Protein AF-0000000079820561 (afdb_homodimer)

Secondary structure (DSSP, 8-state):
--------EEEEEEE-TTSSEEEEEEEETTEEEEEEEEPPTT-HHHHHHHHHHHHHHHHSPTTEEEEEEEEEEEEEE-TTS-EEEEEEEEEEEEETT-SSPEEEEEEEE-SS-HHHHHHHHHHHHHHHHHHHHH--/--------EEEEEEE-TTSSEEEEEEEETTEEEEEEEEPPTT-HHHHHHHHHHHHHHHHSPTTEEEEEEEEEEEEEE-TTS-EEEEEEEEEEEEETT-SSPEEEEEEEE-SS-HHHHHHHHHHHHHHHHHHHHHH-

pLDDT: mean 88.79, std 15.7, range [26.95, 98.75]

Radius of gyration: 18.81 Å; Cα contacts (8 Å, |Δi|>4): 646; chains: 2; bounding box: 46×56×50 Å

Foldseek 3Di:
DQQDAPDWDWDDWDQDPVRQKIKTWTDDPHDIFIFMFGDDPNCLLQRLLQGLQRRVQVVADPFKHKGWDDKDWDWDADPVRDIWIKIKTWMWMGGHPDPGTDIFIFMATDDDDSSVRSSRRSSRRCRVPCRPPRRD/DQQDAPDWDWDDWDQDPVRQKIKTWIDDPHDIFIFMFGDDPNCLLQRLLQGLQRRVQVVADPFKHKGWDDKDWDWDADPVRDIWIKIKTWMWMGGHPDPGTDIFIFMATDDDDSSVRSSRRSSRRCRVPCRVPRRD

Organism: NCBI:txid1608957

Structure (mmCIF, N/CA/C/O backbone):
data_AF-0000000079820561-model_v1
#
loop_
_entity.id
_entity.type
_entity.pdbx_description
1 polymer 'Uncharacterized protein'
#
loop_
_atom_site.group_PDB
_atom_site.id
_atom_site.type_symbol
_atom_site.label_atom_id
_atom_site.label_alt_id
_atom_site.label_comp_id
_atom_site.label_asym_id
_atom_site.label_entity_id
_atom_site.label_seq_id
_atom_site.pdbx_PDB_ins_code
_atom_site.Cartn_x
_atom_site.Cartn_y
_atom_site.Cartn_z
_atom_site.occupancy
_atom_site.B_iso_or_equiv
_atom_site.auth_seq_id
_atom_site.auth_comp_id
_atom_site.auth_asym_id
_atom_site.auth_atom_id
_atom_site.pdbx_PDB_model_num
ATOM 1 N N . MET A 1 1 ? -18.594 -8.297 19 1 26.95 1 MET A N 1
ATOM 2 C CA . MET A 1 1 ? -18.703 -6.863 18.75 1 26.95 1 MET A CA 1
ATOM 3 C C . MET A 1 1 ? -17.828 -6.457 17.562 1 26.95 1 MET A C 1
ATOM 5 O O . MET A 1 1 ? -16.734 -6.984 17.391 1 26.95 1 MET A O 1
ATOM 9 N N . LEU A 1 2 ? -18.422 -5.848 16.578 1 35.5 2 LEU A N 1
ATOM 10 C CA . LEU A 1 2 ? -17.766 -5.543 15.32 1 35.5 2 LEU A CA 1
ATOM 11 C C . LEU A 1 2 ? -16.516 -4.699 15.547 1 35.5 2 LEU A C 1
ATOM 13 O O . LEU A 1 2 ? -16.562 -3.709 16.281 1 35.5 2 LEU A O 1
ATOM 17 N N . GLN A 1 3 ? -15.461 -5.23 15.648 1 44.34 3 GLN A N 1
ATOM 18 C CA . GLN A 1 3 ? -14.25 -4.449 15.852 1 44.34 3 GLN A CA 1
ATOM 19 C C . GLN A 1 3 ? -14.289 -3.15 15.047 1 44.34 3 GLN A C 1
ATOM 21 O O . GLN A 1 3 ? -14.578 -3.164 13.852 1 44.34 3 GLN A O 1
ATOM 26 N N . PRO A 1 4 ? -14.469 -1.987 15.781 1 49.88 4 PRO A N 1
ATOM 27 C CA . PRO A 1 4 ? -14.57 -0.71 15.07 1 49.88 4 PRO A CA 1
ATOM 28 C C . PRO A 1 4 ? -13.523 -0.56 13.977 1 49.88 4 PRO A C 1
ATOM 30 O O . PRO A 1 4 ? -12.43 -1.122 14.078 1 49.88 4 PRO A O 1
ATOM 33 N N . THR A 1 5 ? -13.844 -0.323 12.711 1 62.22 5 THR A N 1
ATOM 34 C CA . THR A 1 5 ? -13 -0.193 11.531 1 62.22 5 THR A CA 1
ATOM 35 C C . THR A 1 5 ? -12.344 1.184 11.477 1 62.22 5 THR A C 1
ATOM 37 O O . THR A 1 5 ? -12.992 2.197 11.75 1 62.22 5 THR A O 1
ATOM 40 N N . PHE A 1 6 ? -10.953 1.398 11.641 1 74.12 6 PHE A N 1
ATOM 41 C CA . PHE A 1 6 ? -10.227 2.643 11.422 1 74.12 6 PHE A CA 1
ATOM 42 C C . PHE A 1 6 ? -10.32 3.068 9.961 1 74.12 6 PHE A C 1
ATOM 44 O O . PHE A 1 6 ? -9.516 2.643 9.133 1 74.12 6 PHE A O 1
ATOM 51 N N . ARG A 1 7 ? -11.375 3.881 9.758 1 80.12 7 ARG A N 1
ATOM 52 C CA . ARG A 1 7 ? -11.57 4.348 8.383 1 80.12 7 ARG A CA 1
ATOM 53 C C . ARG A 1 7 ? -11.828 5.852 8.352 1 80.12 7 ARG A C 1
ATOM 55 O O . ARG A 1 7 ? -12.953 6.281 8.078 1 80.12 7 ARG A O 1
ATOM 62 N N . PRO A 1 8 ? -10.766 6.598 8.656 1 87.25 8 PRO A N 1
ATOM 63 C CA . PRO A 1 8 ? -10.953 8.047 8.594 1 87.25 8 PRO A CA 1
ATOM 64 C C . PRO A 1 8 ? -11.32 8.539 7.195 1 87.25 8 PRO A C 1
ATOM 66 O O . PRO A 1 8 ? -10.828 8 6.203 1 87.25 8 PRO A O 1
ATOM 69 N N . ILE A 1 9 ? -12.234 9.586 7.168 1 90.56 9 ILE A N 1
ATOM 70 C CA . ILE A 1 9 ? -12.625 10.242 5.922 1 90.56 9 ILE A CA 1
ATOM 71 C C . ILE A 1 9 ? -11.867 11.562 5.781 1 90.56 9 ILE A C 1
ATOM 73 O O . ILE A 1 9 ? -11.781 12.336 6.738 1 90.56 9 ILE A O 1
ATOM 77 N N . ILE A 1 10 ? -11.297 11.797 4.609 1 95.19 10 ILE A N 1
ATOM 78 C CA . ILE A 1 10 ? -10.625 13.062 4.344 1 95.19 10 ILE A CA 1
ATOM 79 C C . ILE A 1 10 ? -11.656 14.156 4.094 1 95.19 10 ILE A C 1
ATOM 81 O O . ILE A 1 10 ? -12.391 14.109 3.1 1 95.19 10 ILE A O 1
ATOM 85 N N . SER A 1 11 ? -11.68 15.07 4.977 1 95.25 11 SER A N 1
ATOM 86 C CA . SER A 1 11 ? -12.625 16.172 4.809 1 95.25 11 SER A CA 1
ATOM 87 C C . SER A 1 11 ? -11.969 17.359 4.121 1 95.25 11 SER A C 1
ATOM 89 O O . SER A 1 11 ? -12.602 18.031 3.305 1 95.25 11 SER A O 1
ATOM 91 N N . VAL A 1 12 ? -10.703 17.625 4.492 1 96.19 12 VAL A N 1
ATOM 92 C CA . VAL A 1 12 ? -10 18.781 3.955 1 96.19 12 VAL A CA 1
ATOM 93 C C . VAL A 1 12 ? -8.523 18.438 3.746 1 96.19 12 VAL A C 1
ATOM 95 O O . VAL A 1 12 ? -7.906 17.797 4.594 1 96.19 12 VAL A O 1
ATOM 98 N N . ILE A 1 13 ? -8.039 18.797 2.594 1 98.06 13 ILE A N 1
ATOM 99 C CA . ILE A 1 13 ? -6.613 18.953 2.342 1 98.06 13 ILE A CA 1
ATOM 100 C C . ILE A 1 13 ? -6.344 20.328 1.747 1 98.06 13 ILE A C 1
ATOM 102 O O . ILE A 1 13 ? -6.828 20.656 0.658 1 98.06 13 ILE A O 1
ATOM 106 N N . ARG A 1 14 ? -5.566 21.047 2.52 1 97.88 14 ARG A N 1
ATOM 107 C CA . ARG A 1 14 ? -5.375 22.422 2.064 1 97.88 14 ARG A CA 1
ATOM 108 C C . ARG A 1 14 ? -3.912 22.828 2.158 1 97.88 14 ARG A C 1
ATOM 110 O O . ARG A 1 14 ? -3.264 22.609 3.184 1 97.88 14 ARG A O 1
ATOM 117 N N . VAL A 1 15 ? -3.414 23.344 1.105 1 97.62 15 VAL A N 1
ATOM 118 C CA . VAL A 1 15 ? -2.121 24.031 1.119 1 97.62 15 VAL A CA 1
ATOM 119 C C . VAL A 1 15 ? -2.324 25.531 1.255 1 97.62 15 VAL A C 1
ATOM 121 O O . VAL A 1 15 ? -3.082 26.141 0.491 1 97.62 15 VAL A O 1
ATOM 124 N N . THR A 1 16 ? -1.653 26.109 2.248 1 97.25 16 THR A N 1
ATOM 125 C CA . THR A 1 16 ? -1.812 27.547 2.432 1 97.25 16 THR A CA 1
ATOM 126 C C . THR A 1 16 ? -1.408 28.297 1.168 1 97.25 16 THR A C 1
ATOM 128 O O . THR A 1 16 ? -0.588 27.812 0.385 1 97.25 16 THR A O 1
ATOM 131 N N . PRO A 1 17 ? -1.984 29.516 0.912 1 95.25 17 PRO A N 1
ATOM 132 C CA . PRO A 1 17 ? -1.694 30.266 -0.31 1 95.25 17 PRO A CA 1
ATOM 133 C C . PRO A 1 17 ? -0.202 30.531 -0.5 1 95.25 17 PRO A C 1
ATOM 135 O O . PRO A 1 17 ? 0.294 30.5 -1.63 1 95.25 17 PRO A O 1
ATOM 138 N N . ASP A 1 18 ? 0.496 30.797 0.589 1 95.56 18 ASP A N 1
ATOM 139 C CA . ASP A 1 18 ? 1.926 31.062 0.494 1 95.56 18 ASP A CA 1
ATOM 140 C C . ASP A 1 18 ? 2.73 29.781 0.412 1 95.56 18 ASP A C 1
ATOM 142 O O . ASP A 1 18 ? 3.963 29.797 0.409 1 95.56 18 ASP A O 1
ATOM 146 N N . ARG A 1 19 ? 2.039 28.641 0.415 1 96.06 19 ARG A N 1
ATOM 147 C CA . ARG A 1 19 ? 2.59 27.297 0.264 1 96.06 19 ARG A CA 1
ATOM 148 C C . ARG A 1 19 ? 3.568 26.984 1.391 1 96.06 19 ARG A C 1
ATOM 150 O O . ARG A 1 19 ? 4.582 26.312 1.17 1 96.06 19 ARG A O 1
ATOM 157 N N . SER A 1 20 ? 3.305 27.469 2.551 1 97.62 20 SER A N 1
ATOM 158 C CA . SER A 1 20 ? 4.223 27.266 3.666 1 97.62 20 SER A CA 1
ATOM 159 C C . SER A 1 20 ? 3.74 26.141 4.574 1 97.62 20 SER A C 1
ATOM 161 O O . SER A 1 20 ? 4.496 25.641 5.414 1 97.62 20 SER A O 1
ATOM 163 N N . CYS A 1 21 ? 2.439 25.812 4.391 1 98.44 21 CYS A N 1
ATOM 164 C CA . CYS A 1 21 ? 1.854 24.812 5.289 1 98.44 21 CYS A CA 1
ATOM 165 C C . CYS A 1 21 ? 0.794 23.984 4.57 1 98.44 21 CYS A C 1
ATOM 167 O O . CYS A 1 21 ? 0.094 24.5 3.693 1 98.44 21 CYS A O 1
ATOM 169 N N . VAL A 1 22 ? 0.685 22.734 4.93 1 98.75 22 VAL A N 1
ATOM 170 C CA . VAL A 1 22 ? -0.406 21.875 4.492 1 98.75 22 VAL A CA 1
ATOM 171 C C . VAL A 1 22 ? -1.296 21.516 5.684 1 98.75 22 VAL A C 1
ATOM 173 O O . VAL A 1 22 ? -0.8 21.141 6.75 1 98.75 22 VAL A O 1
ATOM 176 N N . GLU A 1 23 ? -2.531 21.672 5.508 1 98.75 23 GLU A N 1
ATOM 177 C CA . GLU A 1 23 ? -3.541 21.297 6.496 1 98.75 23 GLU A CA 1
ATOM 178 C C . GLU A 1 23 ? -4.336 20.078 6.039 1 98.75 23 GLU A C 1
ATOM 180 O O . GLU A 1 23 ? -4.793 20.031 4.895 1 98.75 23 GLU A O 1
ATOM 185 N N . VAL A 1 24 ? -4.5 19.125 6.906 1 98.5 24 VAL A N 1
ATOM 186 C CA . VAL A 1 24 ? -5.316 17.938 6.637 1 98.5 24 VAL A CA 1
ATOM 187 C C . VAL A 1 24 ? -6.379 17.781 7.719 1 98.5 24 VAL A C 1
ATOM 189 O O . VAL A 1 24 ? -6.066 17.797 8.914 1 98.5 24 VAL A O 1
ATOM 192 N N . ASN A 1 25 ? -7.641 17.703 7.395 1 98.12 25 ASN A N 1
ATOM 193 C CA . ASN A 1 25 ? -8.75 17.391 8.297 1 98.12 25 ASN A CA 1
ATOM 194 C C . ASN A 1 25 ? -9.359 16.031 7.988 1 98.12 25 ASN A C 1
ATOM 196 O O . ASN A 1 25 ? -9.703 15.742 6.844 1 98.12 25 ASN A O 1
ATOM 200 N N . LEU A 1 26 ? -9.406 15.25 8.977 1 95.44 26 LEU A N 1
ATOM 201 C CA . LEU A 1 26 ? -10 13.922 8.891 1 95.44 26 LEU A CA 1
ATOM 202 C C . LEU A 1 26 ? -11.258 13.828 9.75 1 95.44 26 LEU A C 1
ATOM 204 O O . LEU A 1 26 ? -11.32 14.414 10.828 1 95.44 26 LEU A O 1
ATOM 208 N N . ASP A 1 27 ? -12.211 13.102 9.258 1 93 27 ASP A N 1
ATOM 209 C CA . ASP A 1 27 ? -13.438 12.805 9.984 1 93 27 ASP A CA 1
ATOM 210 C C . ASP A 1 27 ? -13.57 11.312 10.25 1 93 27 ASP A C 1
ATOM 212 O O . ASP A 1 27 ? -13.414 10.492 9.344 1 93 27 ASP A O 1
ATOM 216 N N . MET A 1 28 ? -13.742 10.945 11.492 1 86.94 28 MET A N 1
ATOM 217 C CA . MET A 1 28 ? -13.953 9.547 11.859 1 86.94 28 MET A CA 1
ATOM 218 C C . MET A 1 28 ? -15.078 9.414 12.883 1 86.94 28 MET A C 1
ATOM 220 O O . MET A 1 28 ? -14.891 9.711 14.062 1 86.94 28 MET A O 1
ATOM 224 N N . GLU A 1 29 ? -16.078 8.883 12.352 1 80.12 29 GLU A N 1
ATOM 225 C CA . GLU A 1 29 ? -17.219 8.609 13.211 1 80.12 29 GLU A CA 1
ATOM 226 C C . GLU A 1 29 ? -17.609 9.844 14.023 1 80.12 29 GLU A C 1
ATOM 228 O O . GLU A 1 29 ? -17.781 9.766 15.242 1 80.12 29 GLU A O 1
ATOM 233 N N . GLY A 1 30 ? -17.656 10.938 13.484 1 81.44 30 GLY A N 1
ATOM 234 C CA . GLY A 1 30 ? -18.141 12.164 14.109 1 81.44 30 GLY A CA 1
ATOM 235 C C . GLY A 1 30 ? -17.031 12.969 14.766 1 81.44 30 GLY A C 1
ATOM 236 O O . GLY A 1 30 ? -17.25 14.094 15.203 1 81.44 30 GLY A O 1
ATOM 237 N N . MET A 1 31 ? -15.914 12.438 14.898 1 88.69 31 MET A N 1
ATOM 238 C CA . MET A 1 31 ? -14.766 13.164 15.438 1 88.69 31 MET A CA 1
ATOM 239 C C . MET A 1 31 ? -13.914 13.742 14.312 1 88.69 31 MET A C 1
ATOM 241 O O . MET A 1 31 ? -13.539 13.031 13.383 1 88.69 31 MET A O 1
ATOM 245 N N . VAL A 1 32 ? -13.695 15.016 14.422 1 94.06 32 VAL A N 1
ATOM 246 C CA . VAL A 1 32 ? -12.859 15.672 13.422 1 94.06 32 VAL A CA 1
ATOM 247 C C . VAL A 1 32 ? -11.5 16 14.031 1 94.06 32 VAL A C 1
ATOM 249 O O . VAL A 1 32 ? -11.422 16.484 15.164 1 94.06 32 VAL A O 1
ATOM 252 N N . ALA A 1 33 ? -10.492 15.68 13.336 1 96.25 33 ALA A N 1
ATOM 253 C CA . ALA A 1 33 ? -9.133 16 13.766 1 96.25 33 ALA A CA 1
ATOM 254 C C . ALA A 1 33 ? -8.344 16.656 12.641 1 96.25 33 ALA A C 1
ATOM 256 O O . ALA A 1 33 ? -8.461 16.266 11.477 1 96.25 33 ALA A O 1
ATOM 257 N N . SER A 1 34 ? -7.617 17.594 13.062 1 97.94 34 SER A N 1
ATOM 258 C CA . SER A 1 34 ? -6.797 18.328 12.094 1 97.94 34 SER A CA 1
ATOM 259 C C . SER A 1 34 ? -5.309 18.125 12.375 1 97.94 34 SER A C 1
ATOM 261 O O . SER A 1 34 ? -4.91 17.938 13.523 1 97.94 34 SER A O 1
ATOM 263 N N . GLY A 1 35 ? -4.535 18.094 11.297 1 98.44 35 GLY A N 1
ATOM 264 C CA . GLY A 1 35 ? -3.082 18.125 11.359 1 98.44 35 GLY A CA 1
ATOM 265 C C . GLY A 1 35 ? -2.471 19.141 10.414 1 98.44 35 GLY A C 1
ATOM 266 O O . GLY A 1 35 ? -3.082 19.516 9.406 1 98.44 35 GLY A O 1
ATOM 267 N N . PHE A 1 36 ? -1.276 19.562 10.797 1 98.5 36 PHE A N 1
ATOM 268 C CA . PHE A 1 36 ? -0.565 20.578 10.016 1 98.5 36 PHE A CA 1
ATOM 269 C C . PHE A 1 36 ? 0.881 20.156 9.781 1 98.5 36 PHE A C 1
ATOM 271 O O . PHE A 1 36 ? 1.532 19.625 10.68 1 98.5 36 PHE A O 1
ATOM 278 N N . GLY A 1 37 ? 1.324 20.312 8.547 1 98.75 37 GLY A N 1
ATOM 279 C CA . GLY A 1 37 ? 2.717 20.078 8.203 1 98.75 37 GLY A CA 1
ATOM 280 C C . GLY A 1 37 ? 3.369 21.266 7.516 1 98.75 37 GLY A C 1
ATOM 281 O O . GLY A 1 37 ? 2.926 21.688 6.445 1 98.75 37 GLY A O 1
ATOM 282 N N . ASN A 1 38 ? 4.449 21.766 8.125 1 98.5 38 ASN A N 1
ATOM 283 C CA . ASN A 1 38 ? 5.195 22.844 7.5 1 98.5 38 ASN A CA 1
ATOM 284 C C . ASN A 1 38 ? 5.941 22.375 6.258 1 98.5 38 ASN A C 1
ATOM 286 O O . ASN A 1 38 ? 6.508 21.281 6.246 1 98.5 38 ASN A O 1
ATOM 290 N N . VAL A 1 39 ? 5.875 23.219 5.246 1 98.31 39 VAL A N 1
ATOM 291 C CA . VAL A 1 39 ? 6.574 22.891 4.008 1 98.31 39 VAL A CA 1
ATOM 292 C C . VAL A 1 39 ? 8.031 23.344 4.102 1 98.31 39 VAL A C 1
ATOM 294 O O . VAL A 1 39 ? 8.312 24.5 4.434 1 98.31 39 VAL A O 1
ATOM 297 N N . ILE A 1 40 ? 8.938 22.453 3.957 1 96.88 40 ILE A N 1
ATOM 298 C CA . ILE A 1 40 ? 10.352 22.766 3.855 1 96.88 40 ILE A CA 1
ATOM 299 C C . ILE A 1 40 ? 10.781 22.75 2.391 1 96.88 40 ILE A C 1
ATOM 301 O O . ILE A 1 40 ? 10.633 21.734 1.707 1 96.88 40 ILE A O 1
ATOM 305 N N . GLY A 1 41 ? 11.375 23.969 1.876 1 95.75 41 GLY A N 1
ATOM 306 C CA . GLY A 1 41 ? 11.578 24.094 0.441 1 95.75 41 GLY A CA 1
ATOM 307 C C . GLY A 1 41 ? 10.281 24.062 -0.35 1 95.75 41 GLY A C 1
ATOM 308 O O . GLY A 1 41 ? 9.383 24.875 -0.113 1 95.75 41 GLY A O 1
ATOM 309 N N . ASP A 1 42 ? 10.133 23.016 -1.164 1 94.88 42 ASP A N 1
ATOM 310 C CA . ASP A 1 42 ? 8.914 22.859 -1.952 1 94.88 42 ASP A CA 1
ATOM 311 C C . ASP A 1 42 ? 8.281 21.484 -1.722 1 94.88 42 ASP A C 1
ATOM 313 O O . ASP A 1 42 ? 7.473 21.031 -2.531 1 94.88 42 ASP A O 1
ATOM 317 N N . ASP A 1 43 ? 8.656 20.906 -0.616 1 96.75 43 ASP A N 1
ATOM 318 C CA . ASP A 1 43 ? 8.258 19.531 -0.388 1 96.75 43 ASP A CA 1
ATOM 319 C C . ASP A 1 43 ? 6.887 19.453 0.281 1 96.75 43 ASP A C 1
ATOM 321 O O . ASP A 1 43 ? 6.781 19.062 1.449 1 96.75 43 ASP A O 1
ATOM 325 N N . THR A 1 44 ? 5.852 19.719 -0.498 1 97.69 44 THR A N 1
ATOM 326 C CA . THR A 1 44 ? 4.484 19.719 0.011 1 97.69 44 THR A CA 1
ATOM 327 C C . THR A 1 44 ? 4.027 18.281 0.288 1 97.69 44 THR A C 1
ATOM 329 O O . THR A 1 44 ? 3.135 18.062 1.111 1 97.69 44 THR A O 1
ATOM 332 N N . MET A 1 45 ? 4.574 17.266 -0.361 1 97.62 45 MET A N 1
ATOM 333 C CA . MET A 1 45 ? 4.18 15.875 -0.127 1 97.62 45 MET A CA 1
ATOM 334 C C . MET A 1 45 ? 4.574 15.43 1.276 1 97.62 45 MET A C 1
ATOM 336 O O . MET A 1 45 ? 3.781 14.797 1.975 1 97.62 45 MET A O 1
ATOM 340 N N . ARG A 1 46 ? 5.773 15.844 1.591 1 98 46 ARG A N 1
ATOM 341 C CA . ARG A 1 46 ? 6.215 15.523 2.943 1 98 46 ARG A CA 1
ATOM 342 C C . ARG A 1 46 ? 5.363 16.25 3.984 1 98 46 ARG A C 1
ATOM 344 O O . ARG A 1 46 ? 4.965 15.648 4.988 1 98 46 ARG A O 1
ATOM 351 N N . ALA A 1 47 ? 5.105 17.5 3.748 1 98.75 47 ALA A N 1
ATOM 352 C CA . ALA A 1 47 ? 4.258 18.266 4.656 1 98.75 47 ALA A CA 1
ATOM 353 C C . ALA A 1 47 ? 2.881 17.625 4.793 1 98.75 47 ALA A C 1
ATOM 355 O O . ALA A 1 47 ? 2.312 17.594 5.891 1 98.75 47 ALA A O 1
ATOM 356 N N . ALA A 1 48 ? 2.35 17.125 3.719 1 98.75 48 ALA A N 1
ATOM 357 C CA . ALA A 1 48 ? 1.044 16.469 3.74 1 98.75 48 ALA A CA 1
ATOM 358 C C . ALA A 1 48 ? 1.09 15.18 4.562 1 98.75 48 ALA A C 1
ATOM 360 O O . ALA A 1 48 ? 0.161 14.891 5.316 1 98.75 48 ALA A O 1
ATOM 361 N N . GLY A 1 49 ? 2.129 14.406 4.402 1 98.44 49 GLY A N 1
ATOM 362 C CA . GLY A 1 49 ? 2.312 13.219 5.223 1 98.44 49 GLY A CA 1
ATOM 363 C C . GLY A 1 49 ? 2.381 13.523 6.707 1 98.44 49 GLY A C 1
ATOM 364 O O . GLY A 1 49 ? 1.728 12.859 7.512 1 98.44 49 GLY A O 1
ATOM 365 N N . VAL A 1 50 ? 3.158 14.539 7.031 1 98.56 50 VAL A N 1
ATOM 366 C CA . VAL A 1 50 ? 3.314 14.969 8.414 1 98.56 50 VAL A CA 1
ATOM 367 C C . VAL A 1 50 ? 1.962 15.398 8.977 1 98.56 50 VAL A C 1
ATOM 369 O O . VAL A 1 50 ? 1.571 14.977 10.07 1 98.56 50 VAL A O 1
ATOM 372 N N . ALA A 1 51 ? 1.265 16.219 8.211 1 98.75 51 ALA A N 1
ATOM 373 C CA . ALA A 1 51 ? -0.045 16.703 8.641 1 98.75 51 ALA A CA 1
ATOM 374 C C . ALA A 1 51 ? -1.011 15.555 8.875 1 98.75 51 ALA A C 1
ATOM 376 O O . ALA A 1 51 ? -1.783 15.562 9.836 1 98.75 51 ALA A O 1
ATOM 377 N N . THR A 1 52 ? -1.013 14.578 8.016 1 98 52 THR A N 1
ATOM 378 C CA . THR A 1 52 ? -1.896 13.422 8.148 1 98 52 THR A CA 1
ATOM 379 C C . THR A 1 52 ? -1.578 12.641 9.414 1 98 52 THR A C 1
ATOM 381 O O . THR A 1 52 ? -2.484 12.266 10.164 1 98 52 THR A O 1
ATOM 384 N N . CYS A 1 53 ? -0.303 12.406 9.68 1 97.06 53 CYS A N 1
ATOM 385 C CA . CYS A 1 53 ? 0.093 11.703 10.891 1 97.06 53 CYS A CA 1
ATOM 386 C C . CYS A 1 53 ? -0.4 12.438 12.133 1 97.06 53 CYS A C 1
ATOM 388 O O . CYS A 1 53 ? -0.903 11.812 13.07 1 97.06 53 CYS A O 1
ATOM 390 N N . GLU A 1 54 ? -0.207 13.742 12.07 1 97.56 54 GLU A N 1
ATOM 391 C CA . GLU A 1 54 ? -0.65 14.547 13.203 1 97.56 54 GLU A CA 1
ATOM 392 C C . GLU A 1 54 ? -2.158 14.43 13.406 1 97.56 54 GLU A C 1
ATOM 394 O O . GLU A 1 54 ? -2.627 14.273 14.539 1 97.56 54 GLU A O 1
ATOM 399 N N . ALA A 1 55 ? -2.906 14.523 12.352 1 96.81 55 ALA A N 1
ATOM 400 C CA . ALA A 1 55 ? -4.355 14.391 12.453 1 96.81 55 ALA A CA 1
ATOM 401 C C . ALA A 1 55 ? -4.746 13.023 13 1 96.81 55 ALA A C 1
ATOM 403 O O . ALA A 1 55 ? -5.613 12.922 13.875 1 96.81 55 ALA A O 1
ATOM 404 N N . VAL A 1 56 ? -4.18 11.969 12.523 1 94.56 56 VAL A N 1
ATOM 405 C CA . VAL A 1 56 ? -4.496 10.609 12.953 1 94.56 56 VAL A CA 1
ATOM 406 C C . VAL A 1 56 ? -4.125 10.438 14.422 1 94.56 56 VAL A C 1
ATOM 408 O O . VAL A 1 56 ? -4.844 9.781 15.18 1 94.56 56 VAL A O 1
ATOM 411 N N . ASP A 1 57 ? -2.965 11.031 14.859 1 92.62 57 ASP A N 1
ATOM 412 C CA . ASP A 1 57 ? -2.535 10.961 16.25 1 92.62 57 ASP A CA 1
ATOM 413 C C . ASP A 1 57 ? -3.637 11.445 17.188 1 92.62 57 ASP A C 1
ATOM 415 O O . ASP A 1 57 ? -3.814 10.898 18.281 1 92.62 57 ASP A O 1
ATOM 419 N N . ARG A 1 58 ? -4.336 12.453 16.75 1 93.06 58 ARG A N 1
ATOM 420 C CA . ARG A 1 58 ? -5.387 13.047 17.562 1 93.06 58 ARG A CA 1
ATOM 421 C C . ARG A 1 58 ? -6.605 12.133 17.641 1 93.06 58 ARG A C 1
ATOM 423 O O . ARG A 1 58 ? -7.461 12.297 18.516 1 93.06 58 ARG A O 1
ATOM 430 N N . LEU A 1 59 ? -6.688 11.164 16.719 1 87.56 59 LEU A N 1
ATOM 431 C CA . LEU A 1 59 ? -7.82 10.242 16.688 1 87.56 59 LEU A CA 1
ATOM 432 C C . LEU A 1 59 ? -7.484 8.938 17.391 1 87.56 59 LEU A C 1
ATOM 434 O O . LEU A 1 59 ? -8.375 8.125 17.672 1 87.56 59 LEU A O 1
ATOM 438 N N . LEU A 1 60 ? -6.262 8.766 17.672 1 86.19 60 LEU A N 1
ATOM 439 C CA . LEU A 1 60 ? -5.82 7.512 18.266 1 86.19 60 LEU A CA 1
ATOM 440 C C . LEU A 1 60 ? -5.957 7.551 19.781 1 86.19 60 LEU A C 1
ATOM 442 O O . LEU A 1 60 ? -5.867 8.617 20.391 1 86.19 60 LEU A O 1
ATOM 446 N N . PRO A 1 61 ? -6.18 6.402 20.375 1 83.88 61 PRO A N 1
ATOM 447 C CA . PRO A 1 61 ? -6.145 6.344 21.828 1 83.88 61 PRO A CA 1
ATOM 448 C C . PRO A 1 61 ? -4.77 6.688 22.406 1 83.88 61 PRO A C 1
ATOM 450 O O . PRO A 1 61 ? -3.781 6.723 21.672 1 83.88 61 PRO A O 1
ATOM 453 N N . ASP A 1 62 ? -4.828 6.906 23.75 1 88.25 62 ASP A N 1
ATOM 454 C CA . ASP A 1 62 ? -3.561 7.172 24.422 1 88.25 62 ASP A CA 1
ATOM 455 C C . ASP A 1 62 ? -2.605 5.988 24.281 1 88.25 62 ASP A C 1
ATOM 457 O O . ASP A 1 62 ? -3.039 4.84 24.188 1 88.25 62 ASP A O 1
ATOM 461 N N . GLY A 1 63 ? -1.337 6.246 24.188 1 89.69 63 GLY A N 1
ATOM 462 C CA . GLY A 1 63 ? -0.346 5.18 24.141 1 89.69 63 GLY A CA 1
ATOM 463 C C . GLY A 1 63 ? 0.149 4.879 22.734 1 89.69 63 GLY A C 1
ATOM 464 O O . GLY A 1 63 ? 1 4.008 22.547 1 89.69 63 GLY A O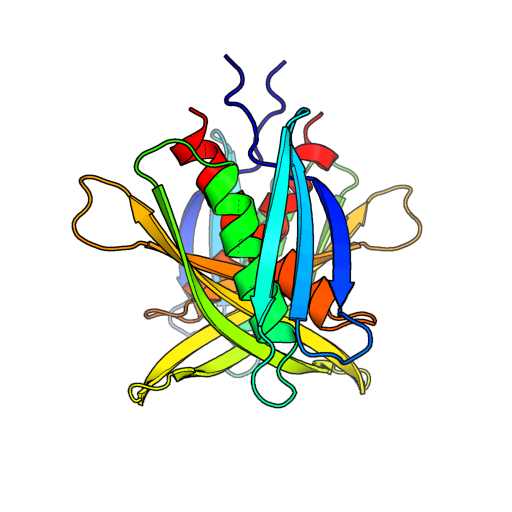 1
ATOM 465 N N . TYR A 1 64 ? -0.444 5.57 21.797 1 89.25 64 TYR A N 1
ATOM 466 C CA . TYR A 1 64 ? 0.023 5.449 20.422 1 89.25 64 TYR A CA 1
ATOM 467 C C . TYR A 1 64 ? 0.562 6.777 19.922 1 89.25 64 TYR A C 1
ATOM 469 O O . TYR A 1 64 ? 0.037 7.84 20.25 1 89.25 64 TYR A O 1
ATOM 477 N N . GLU A 1 65 ? 1.602 6.676 19.125 1 91.75 65 GLU A N 1
ATOM 478 C CA . GLU A 1 65 ? 2.17 7.844 18.469 1 91.75 65 GLU A CA 1
ATOM 479 C C . GLU A 1 65 ? 2.6 7.52 17.047 1 91.75 65 GLU A C 1
ATOM 481 O O . GLU A 1 65 ? 3.174 6.457 16.781 1 91.75 65 GLU A O 1
ATOM 486 N N . LEU A 1 66 ? 2.369 8.406 16.188 1 94 66 LEU A N 1
ATOM 487 C CA . LEU A 1 66 ? 2.75 8.234 14.797 1 94 66 LEU A CA 1
ATOM 488 C C . LEU A 1 66 ? 3.742 9.312 14.367 1 94 66 LEU A C 1
ATOM 490 O O . LEU A 1 66 ? 3.635 10.469 14.789 1 94 66 LEU A O 1
ATOM 494 N N . SER A 1 67 ? 4.637 8.945 13.531 1 96.12 67 SER A N 1
ATOM 495 C CA . SER A 1 67 ? 5.527 9.898 12.875 1 96.12 67 SER A CA 1
ATOM 496 C C . SER A 1 67 ? 5.832 9.469 11.438 1 96.12 67 SER A C 1
ATOM 498 O O . SER A 1 67 ? 5.957 8.273 11.156 1 96.12 67 SER A O 1
ATOM 500 N N . LEU A 1 68 ? 5.973 10.414 10.594 1 97.31 68 LEU A N 1
ATOM 501 C CA . LEU A 1 68 ? 6.363 10.141 9.219 1 97.31 68 LEU A CA 1
ATOM 502 C C . LEU A 1 68 ? 7.844 9.773 9.133 1 97.31 68 LEU A C 1
ATOM 504 O O . LEU A 1 68 ? 8.703 10.555 9.555 1 97.31 68 LEU A O 1
ATOM 508 N N . ALA A 1 69 ? 8.094 8.633 8.609 1 96 69 ALA A N 1
ATOM 509 C CA . ALA A 1 69 ? 9.484 8.242 8.391 1 96 69 ALA A CA 1
ATOM 510 C C . ALA A 1 69 ? 10.008 8.789 7.07 1 96 69 ALA A C 1
ATOM 512 O O . ALA A 1 69 ? 11.047 9.461 7.031 1 96 69 ALA A O 1
ATOM 513 N N . TRP A 1 70 ? 9.32 8.523 5.957 1 96.12 70 TRP A N 1
ATOM 514 C CA . TRP A 1 70 ? 9.711 9.07 4.66 1 96.12 70 TRP A CA 1
ATOM 515 C C . TRP A 1 70 ? 8.547 9.016 3.674 1 96.12 70 TRP A C 1
ATOM 517 O O . TRP A 1 70 ? 7.578 8.281 3.887 1 96.12 70 TRP A O 1
ATOM 527 N N . VAL A 1 71 ? 8.562 9.805 2.756 1 96.94 71 VAL A N 1
ATOM 528 C CA . VAL A 1 71 ? 7.656 9.859 1.617 1 96.94 71 VAL A CA 1
ATOM 529 C C . VAL A 1 71 ? 8.461 9.938 0.319 1 96.94 71 VAL A C 1
ATOM 531 O O . VAL A 1 71 ? 9.484 10.617 0.256 1 96.94 71 VAL A O 1
ATOM 534 N N . GLU A 1 72 ? 8.039 9.164 -0.65 1 95.94 72 GLU A N 1
ATOM 535 C CA . GLU A 1 72 ? 8.789 9.133 -1.904 1 95.94 72 GLU A CA 1
ATOM 536 C C . GLU A 1 72 ? 7.848 9.031 -3.104 1 95.94 72 GLU A C 1
ATOM 538 O O . GLU A 1 72 ? 6.883 8.258 -3.078 1 95.94 72 GLU A O 1
ATOM 543 N N . LEU A 1 73 ? 8.148 9.852 -4.07 1 95.94 73 LEU A N 1
ATOM 544 C CA . LEU A 1 73 ? 7.469 9.773 -5.359 1 95.94 73 LEU A CA 1
ATOM 545 C C . LEU A 1 73 ? 8.234 8.867 -6.316 1 95.94 73 LEU A C 1
ATOM 547 O O . LEU A 1 73 ? 9.445 9.016 -6.484 1 95.94 73 LEU A O 1
ATOM 551 N N . PHE A 1 74 ? 7.504 7.961 -6.805 1 93 74 PHE A N 1
ATOM 552 C CA . PHE A 1 74 ? 8.023 7.016 -7.785 1 93 74 PHE A CA 1
ATOM 553 C C . PHE A 1 74 ? 7.219 7.078 -9.078 1 93 74 PHE A C 1
ATOM 555 O O . PHE A 1 74 ? 5.984 7.062 -9.047 1 93 74 PHE A O 1
ATOM 562 N N . LYS A 1 75 ? 7.941 7.219 -10.273 1 94.44 75 LYS A N 1
ATOM 563 C CA . 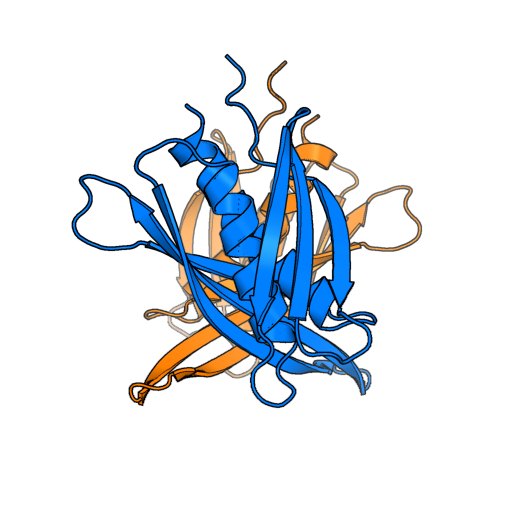LYS A 1 75 ? 7.273 7.234 -11.57 1 94.44 75 LYS A CA 1
ATOM 564 C C . LYS A 1 75 ? 7.652 6.008 -12.398 1 94.44 75 LYS A C 1
ATOM 566 O O . LYS A 1 75 ? 8.789 5.539 -12.336 1 94.44 75 LYS A O 1
ATOM 571 N N . ARG A 1 76 ? 6.656 5.52 -13.078 1 92.44 76 ARG A N 1
ATOM 572 C CA . ARG A 1 76 ? 6.91 4.41 -14 1 92.44 76 ARG A CA 1
ATOM 573 C C . ARG A 1 76 ? 6.133 4.586 -15.297 1 92.44 76 ARG A C 1
ATOM 575 O O . ARG A 1 76 ? 5.145 5.324 -15.344 1 92.44 76 ARG A O 1
ATOM 582 N N . THR A 1 77 ? 6.691 3.969 -16.297 1 92.44 77 THR A N 1
ATOM 583 C CA . THR A 1 77 ? 6.012 3.889 -17.594 1 92.44 77 THR A CA 1
ATOM 584 C C . THR A 1 77 ? 5.691 2.438 -17.938 1 92.44 77 THR A C 1
ATOM 586 O O . THR A 1 77 ? 6.535 1.555 -17.781 1 92.44 77 THR A O 1
ATOM 589 N N . ASP A 1 78 ? 4.434 2.191 -18.281 1 84.62 78 ASP A N 1
ATOM 590 C CA . ASP A 1 78 ? 4.078 0.814 -18.625 1 84.62 78 ASP A CA 1
ATOM 591 C C . ASP A 1 78 ? 4.465 0.486 -20.062 1 84.62 78 ASP A C 1
ATOM 593 O O . ASP A 1 78 ? 5.121 1.284 -20.734 1 84.62 78 ASP A O 1
ATOM 597 N N . ASP A 1 79 ? 4.129 -0.803 -20.422 1 84.12 79 ASP A N 1
ATOM 598 C CA . ASP A 1 79 ? 4.566 -1.312 -21.719 1 84.12 79 ASP A CA 1
ATOM 599 C C . ASP A 1 79 ? 3.936 -0.515 -22.859 1 84.12 79 ASP A C 1
ATOM 601 O O . ASP A 1 79 ? 4.445 -0.523 -23.984 1 84.12 79 ASP A O 1
ATOM 605 N N . THR A 1 80 ? 2.795 0.169 -22.641 1 89.88 80 THR A N 1
ATOM 606 C CA . THR A 1 80 ? 2.127 0.955 -23.656 1 89.88 80 THR A CA 1
ATOM 607 C C . THR A 1 80 ? 2.688 2.373 -23.719 1 89.88 80 THR A C 1
ATOM 609 O O . THR A 1 80 ? 2.307 3.168 -24.578 1 89.88 80 THR A O 1
ATOM 612 N N . GLY A 1 81 ? 3.516 2.703 -22.812 1 91.88 81 GLY A N 1
ATOM 613 C CA . GLY A 1 81 ? 4.105 4.031 -22.75 1 91.88 81 GLY A CA 1
ATOM 614 C C . GLY A 1 81 ? 3.393 4.965 -21.797 1 91.88 81 GLY A C 1
ATOM 615 O O . GLY A 1 81 ? 3.773 6.129 -21.656 1 91.88 81 GLY A O 1
ATOM 616 N N . GLU A 1 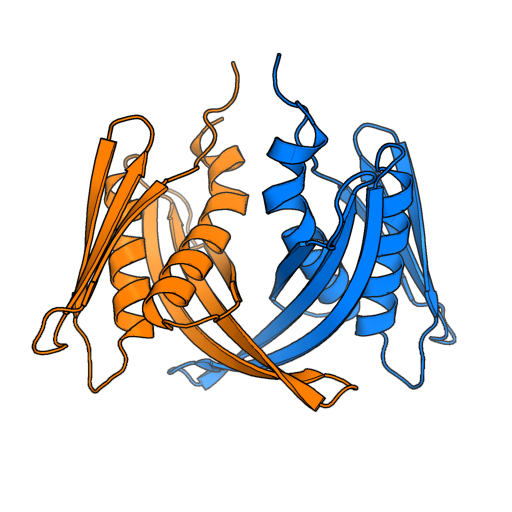82 ? 2.352 4.48 -21.156 1 89.5 82 GLU A N 1
ATOM 617 C CA . GLU A 1 82 ? 1.604 5.312 -20.219 1 89.5 82 GLU A CA 1
ATOM 618 C C . GLU A 1 82 ? 2.377 5.5 -18.922 1 89.5 82 GLU A C 1
ATOM 620 O O . GLU A 1 82 ? 2.881 4.535 -18.344 1 89.5 82 GLU A O 1
ATOM 625 N N . GLY A 1 83 ? 2.428 6.766 -18.484 1 92.69 83 GLY A N 1
ATOM 626 C CA . GLY A 1 83 ? 3.113 7.086 -17.25 1 92.69 83 GLY A CA 1
ATOM 627 C C . GLY A 1 83 ? 2.234 6.918 -16.016 1 92.69 83 GLY A C 1
ATOM 628 O O . GLY A 1 83 ? 1.041 7.223 -16.062 1 92.69 83 GLY A O 1
ATOM 629 N N . HIS A 1 84 ? 2.822 6.312 -14.977 1 92.94 84 HIS A N 1
ATOM 630 C CA . HIS A 1 84 ? 2.176 6.188 -13.672 1 92.94 84 HIS A CA 1
ATOM 631 C C . HIS A 1 84 ? 3.043 6.785 -12.57 1 92.94 84 HIS A C 1
ATOM 633 O O . HIS A 1 84 ? 4.27 6.688 -12.617 1 92.94 84 HIS A O 1
ATOM 639 N N . ALA A 1 85 ? 2.424 7.559 -11.75 1 96.19 85 ALA A N 1
ATOM 640 C CA . ALA A 1 85 ? 3.109 8.109 -10.586 1 96.19 85 ALA A CA 1
ATOM 641 C C . ALA A 1 85 ? 2.508 7.574 -9.289 1 96.19 85 ALA A C 1
ATOM 643 O O . ALA A 1 85 ? 1.284 7.52 -9.141 1 96.19 85 ALA A O 1
ATOM 644 N N . VAL A 1 86 ? 3.385 7.066 -8.414 1 97.06 86 VAL A N 1
ATOM 645 C CA . VAL A 1 86 ? 2.961 6.477 -7.152 1 97.06 86 VAL A CA 1
ATOM 646 C C . VAL A 1 86 ? 3.689 7.152 -5.992 1 97.06 86 VAL A C 1
ATOM 648 O O . VAL A 1 86 ? 4.891 7.422 -6.082 1 97.06 86 VAL A O 1
ATOM 651 N N . ILE A 1 87 ? 2.957 7.492 -4.941 1 97.62 87 ILE A N 1
ATOM 652 C CA . ILE A 1 87 ? 3.592 7.949 -3.711 1 97.62 87 ILE A CA 1
ATOM 653 C C . ILE A 1 87 ? 3.645 6.805 -2.699 1 97.62 87 ILE A C 1
ATOM 655 O O . ILE A 1 87 ? 2.637 6.145 -2.449 1 97.62 87 ILE A O 1
ATOM 659 N N . ASN A 1 88 ? 4.797 6.508 -2.252 1 97.1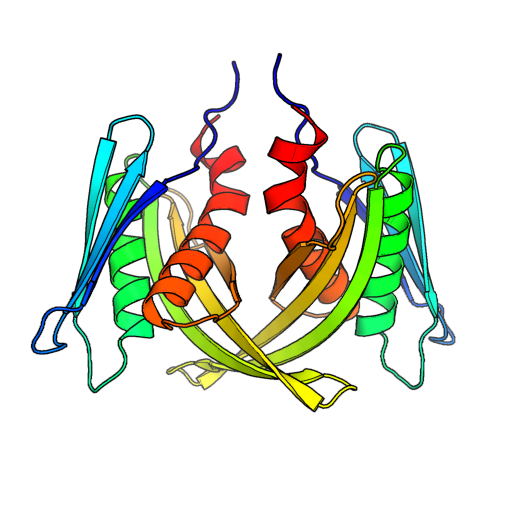9 88 ASN A N 1
ATOM 660 C CA . ASN A 1 88 ? 5.012 5.598 -1.131 1 97.19 88 ASN A CA 1
ATOM 661 C C . ASN A 1 88 ? 5.293 6.359 0.162 1 97.19 88 ASN A C 1
ATOM 663 O O . ASN A 1 88 ? 6.016 7.359 0.155 1 97.19 88 ASN A O 1
ATOM 667 N N . VAL A 1 89 ? 4.73 5.895 1.205 1 96.94 89 VAL A N 1
ATOM 668 C CA . VAL A 1 89 ? 4.945 6.523 2.504 1 96.94 89 VAL A CA 1
ATOM 669 C C . VAL A 1 89 ? 5.273 5.457 3.547 1 96.94 89 VAL A C 1
ATOM 671 O O . VAL A 1 89 ? 4.66 4.387 3.562 1 96.94 89 VAL A O 1
ATOM 674 N N . ALA A 1 90 ? 6.211 5.699 4.375 1 96.38 90 ALA A N 1
ATOM 675 C CA . ALA A 1 90 ? 6.457 4.902 5.574 1 96.38 90 ALA A CA 1
ATOM 676 C C . ALA A 1 90 ? 6.156 5.711 6.836 1 96.38 90 ALA A C 1
ATOM 678 O O . ALA A 1 90 ? 6.637 6.836 6.988 1 96.38 90 ALA A O 1
ATOM 679 N N . VAL A 1 91 ? 5.355 5.148 7.652 1 95.62 91 VAL A N 1
ATOM 680 C CA . VAL A 1 91 ? 5.004 5.754 8.93 1 95.62 91 VAL A CA 1
ATOM 681 C C . VAL A 1 91 ? 5.52 4.887 10.07 1 95.62 91 VAL A C 1
ATOM 683 O O . VAL A 1 91 ? 5.414 3.658 10.023 1 95.62 91 VAL A O 1
ATOM 686 N N . GLU A 1 92 ? 6.062 5.535 11.07 1 94.25 92 GLU A N 1
ATOM 687 C CA . GLU A 1 92 ? 6.461 4.836 12.289 1 94.25 92 GLU A CA 1
ATOM 688 C C . GLU A 1 92 ? 5.359 4.906 13.352 1 94.25 92 GLU A C 1
ATOM 690 O O . GLU A 1 92 ? 4.91 5.992 13.711 1 94.25 92 GLU A O 1
ATOM 695 N N . LEU A 1 93 ? 4.934 3.736 13.805 1 92.44 93 LEU A N 1
ATOM 696 C CA . LEU A 1 93 ? 3.947 3.631 14.875 1 92.44 93 LEU A CA 1
ATOM 697 C C . LEU A 1 93 ? 4.605 3.195 16.188 1 92.44 93 LEU A C 1
ATOM 699 O O . LEU A 1 93 ? 5.172 2.105 16.266 1 92.44 93 LEU A O 1
ATOM 703 N N . ARG A 1 94 ? 4.527 4.066 17.125 1 94 94 ARG A N 1
ATOM 704 C CA . ARG A 1 94 ? 4.988 3.744 18.469 1 94 94 ARG A CA 1
ATOM 705 C C . ARG A 1 94 ? 3.814 3.398 19.391 1 94 94 ARG A C 1
ATOM 707 O O . ARG A 1 94 ? 2.787 4.078 19.375 1 94 94 ARG A O 1
ATOM 714 N N . THR A 1 95 ? 3.92 2.307 20.031 1 89.94 95 THR A N 1
ATOM 715 C CA . THR A 1 95 ? 2.924 1.845 20.984 1 89.94 95 THR A CA 1
ATOM 716 C C . THR A 1 95 ? 3.521 1.753 22.391 1 89.94 95 THR A C 1
ATOM 718 O O . THR A 1 95 ? 4.609 1.197 22.562 1 89.94 95 THR A O 1
ATOM 721 N N . LEU A 1 96 ? 2.82 2.426 23.297 1 90.06 96 LEU A N 1
ATOM 722 C CA . LEU A 1 96 ? 3.295 2.381 24.672 1 90.06 96 LEU A CA 1
ATOM 723 C C . LEU A 1 96 ? 3.535 0.943 25.125 1 90.06 96 LEU A C 1
ATOM 725 O O . LEU A 1 96 ? 2.693 0.07 24.891 1 90.06 96 LEU A O 1
ATOM 729 N N . GLY A 1 97 ? 4.609 0.655 25.75 1 90.38 97 GLY A N 1
ATOM 730 C CA . GLY A 1 97 ? 4.949 -0.664 26.25 1 90.38 97 GLY A CA 1
ATOM 731 C C . GLY A 1 97 ? 5.73 -1.504 25.266 1 90.38 97 GLY A C 1
ATOM 732 O O . GLY A 1 97 ? 6.242 -2.57 25.609 1 90.38 97 GLY A O 1
ATOM 733 N N . ARG A 1 98 ? 5.727 -1.107 24.047 1 88.44 98 ARG A N 1
ATOM 734 C CA . ARG A 1 98 ? 6.531 -1.803 23.047 1 88.44 98 ARG A CA 1
ATOM 735 C C . ARG A 1 98 ? 7.902 -1.153 22.891 1 88.44 98 ARG A C 1
ATOM 737 O O . ARG A 1 98 ? 8.023 0.074 22.922 1 88.44 98 ARG A O 1
ATOM 744 N N . ALA A 1 99 ? 8.945 -1.91 22.781 1 92 99 ALA A N 1
ATOM 745 C CA . ALA A 1 99 ? 10.32 -1.422 22.781 1 92 99 ALA A CA 1
ATOM 746 C C . ALA A 1 99 ? 10.664 -0.756 21.453 1 92 99 ALA A C 1
ATOM 748 O O . ALA A 1 99 ? 11.477 0.174 21.406 1 92 99 ALA A O 1
ATOM 749 N N . HIS A 1 100 ? 10.094 -1.309 20.391 1 93.62 100 HIS A N 1
ATOM 750 C CA . HIS A 1 100 ? 10.477 -0.823 19.062 1 93.62 100 HIS A CA 1
ATOM 751 C C . HIS A 1 100 ? 9.266 -0.34 18.281 1 93.62 100 HIS A C 1
ATOM 753 O O . HIS A 1 100 ? 8.18 -0.918 18.391 1 93.62 100 HIS A O 1
ATOM 759 N N . PRO A 1 101 ? 9.445 0.744 17.562 1 92.56 101 PRO A N 1
ATOM 760 C CA . PRO A 1 101 ? 8.352 1.188 16.688 1 92.56 101 PRO A CA 1
ATOM 761 C C . PRO A 1 101 ? 8.07 0.216 15.547 1 92.56 101 PRO A C 1
ATOM 763 O O . PRO A 1 101 ? 8.93 -0.591 15.195 1 92.56 101 PRO A O 1
ATOM 766 N N . GLU A 1 102 ? 6.824 0.234 15.031 1 89.81 102 GLU A N 1
ATOM 767 C CA . GLU A 1 102 ? 6.445 -0.516 13.836 1 89.81 102 GLU A CA 1
ATOM 768 C C . GLU A 1 102 ? 6.414 0.384 12.609 1 89.81 102 GLU A C 1
ATOM 770 O O . GLU A 1 102 ? 5.969 1.53 12.68 1 89.81 102 GLU A O 1
ATOM 775 N N . THR A 1 103 ? 6.984 -0.104 11.516 1 91.69 103 THR A N 1
ATOM 776 C CA . THR A 1 103 ? 6.93 0.638 10.266 1 91.69 103 THR A CA 1
ATOM 777 C C . THR A 1 103 ? 5.73 0.199 9.43 1 91.69 103 THR A C 1
ATOM 779 O O . THR A 1 103 ? 5.59 -0.983 9.109 1 91.69 103 THR A O 1
ATOM 782 N N . LEU A 1 104 ? 4.891 1.149 9.148 1 91.62 104 LEU A N 1
ATOM 783 C CA . LEU A 1 104 ? 3.729 0.917 8.297 1 91.62 104 LEU A CA 1
ATOM 784 C C . LEU A 1 104 ? 3.936 1.531 6.918 1 91.62 104 LEU A C 1
ATOM 786 O O . LEU A 1 104 ? 4.25 2.717 6.801 1 91.62 104 LEU A O 1
ATOM 790 N N . LEU A 1 105 ? 3.801 0.733 5.883 1 94.75 105 LEU A N 1
ATOM 791 C CA . LEU A 1 105 ? 3.992 1.202 4.516 1 94.75 105 LEU A CA 1
ATOM 792 C C . LEU A 1 105 ? 2.65 1.454 3.834 1 94.75 105 LEU A C 1
ATOM 794 O O . LEU A 1 105 ? 1.724 0.652 3.963 1 94.75 105 LEU A O 1
ATOM 798 N N . GLY A 1 106 ? 2.498 2.598 3.174 1 94.62 106 GLY A N 1
ATOM 799 C CA . GLY A 1 106 ? 1.33 2.914 2.367 1 94.62 106 GLY A CA 1
ATOM 800 C C . GLY A 1 106 ? 1.682 3.445 0.99 1 94.62 106 GLY A C 1
ATOM 801 O O . GLY A 1 106 ? 2.791 3.936 0.773 1 94.62 106 GLY A O 1
ATOM 802 N N . ALA A 1 107 ? 0.723 3.324 0.056 1 95.56 107 ALA A N 1
ATOM 803 C CA . ALA A 1 107 ? 0.937 3.775 -1.317 1 95.56 107 ALA A CA 1
ATOM 804 C C . ALA A 1 107 ? -0.356 4.309 -1.928 1 95.56 107 ALA A C 1
ATOM 806 O O . ALA A 1 107 ? -1.451 3.898 -1.532 1 95.56 107 ALA A O 1
ATOM 807 N N . ALA A 1 108 ? -0.196 5.211 -2.832 1 95.19 108 ALA A N 1
ATOM 808 C CA . ALA A 1 108 ? -1.332 5.742 -3.58 1 95.19 108 ALA A CA 1
ATOM 809 C C . ALA A 1 108 ? -0.896 6.258 -4.949 1 95.19 108 ALA A C 1
ATOM 811 O O . ALA A 1 108 ? 0.209 6.785 -5.098 1 95.19 108 ALA A O 1
ATOM 812 N N . LEU A 1 109 ? -1.782 6.086 -5.898 1 95.62 109 LEU A N 1
ATOM 813 C CA . LEU A 1 109 ? -1.551 6.684 -7.207 1 95.62 109 LEU A CA 1
ATOM 814 C C . LEU A 1 109 ? -1.688 8.203 -7.145 1 95.62 109 LEU A C 1
ATOM 816 O O . LEU A 1 109 ? -2.535 8.719 -6.418 1 95.62 109 LEU A O 1
ATOM 820 N N . VAL A 1 110 ? -0.787 8.781 -7.941 1 96.75 110 VAL A N 1
ATOM 821 C CA . VAL A 1 110 ? -0.915 10.227 -8.102 1 96.75 110 VAL A CA 1
ATOM 822 C C . VAL A 1 110 ? -1.772 10.539 -9.32 1 96.75 110 VAL A C 1
ATOM 824 O O . VAL A 1 110 ? -1.385 10.242 -10.453 1 96.75 110 VAL A O 1
ATOM 827 N N . HIS A 1 111 ? -2.877 11.109 -9.164 1 91.94 111 HIS A N 1
ATOM 828 C CA . HIS A 1 111 ? -3.707 11.523 -10.289 1 91.94 111 HIS A CA 1
ATOM 829 C C . HIS A 1 111 ? -3.469 12.992 -10.641 1 91.94 111 HIS A C 1
ATOM 831 O O . HIS A 1 111 ? -3.111 13.305 -11.781 1 91.94 111 HIS A O 1
ATOM 837 N N . HIS A 1 112 ? -3.59 13.867 -9.562 1 88.62 112 HIS A N 1
ATOM 838 C CA . HIS A 1 112 ? -3.418 15.289 -9.852 1 88.62 112 HIS A CA 1
ATOM 839 C C . HIS A 1 112 ? -2.52 15.953 -8.812 1 88.62 112 HIS A C 1
ATOM 841 O O . HIS A 1 112 ? -1.465 16.5 -9.156 1 88.62 112 HIS A O 1
ATOM 847 N N . ASP A 1 113 ? -2.887 15.867 -7.656 1 94.88 113 ASP A N 1
ATOM 848 C CA . ASP A 1 113 ? -2.223 16.578 -6.57 1 94.88 113 ASP A CA 1
ATOM 849 C C . ASP A 1 113 ? -1.376 15.633 -5.727 1 94.88 113 ASP A C 1
ATOM 851 O O . ASP A 1 113 ? -1.904 14.711 -5.102 1 94.88 113 ASP A O 1
ATOM 855 N N . VAL A 1 114 ? -0.1 15.961 -5.656 1 96.81 114 VAL A N 1
ATOM 856 C CA . VAL A 1 114 ? 0.82 15.094 -4.922 1 96.81 114 VAL A CA 1
ATOM 857 C C . VAL A 1 114 ? 0.474 15.117 -3.434 1 96.81 114 VAL A C 1
ATOM 859 O O . VAL A 1 114 ? 0.678 14.125 -2.729 1 96.81 114 VAL A O 1
ATOM 862 N N . GLU A 1 115 ? -0.084 16.281 -2.932 1 97.62 115 GLU A N 1
ATOM 863 C CA . GLU A 1 115 ? -0.455 16.359 -1.521 1 97.62 115 GLU A CA 1
ATOM 864 C C . GLU A 1 115 ? -1.597 15.406 -1.195 1 97.62 115 GLU A C 1
ATOM 866 O O . GLU A 1 115 ? -1.592 14.758 -0.146 1 97.62 115 GLU A O 1
ATOM 871 N N . VAL A 1 116 ? -2.523 15.336 -2.148 1 97.44 116 VAL A N 1
ATOM 872 C CA . VAL A 1 116 ? -3.664 14.445 -1.964 1 97.44 116 VAL A CA 1
ATOM 873 C C . VAL A 1 116 ? -3.193 12.992 -1.971 1 97.44 116 VAL A C 1
ATOM 875 O O . VAL A 1 116 ? -3.578 12.211 -1.103 1 97.44 116 VAL A O 1
ATOM 878 N N . ALA A 1 117 ? -2.33 12.656 -2.873 1 97.69 117 ALA A N 1
ATOM 879 C CA . ALA A 1 117 ? -1.796 11.297 -2.957 1 97.69 117 ALA A CA 1
ATOM 880 C C . ALA A 1 117 ? -0.987 10.953 -1.71 1 97.69 117 ALA A C 1
ATOM 882 O O . ALA A 1 117 ? -1.032 9.82 -1.229 1 97.69 117 ALA A O 1
ATOM 883 N N . ALA A 1 118 ? -0.244 11.914 -1.176 1 98.25 118 ALA A N 1
ATOM 884 C CA . ALA A 1 118 ? 0.541 11.688 0.035 1 98.25 118 ALA A CA 1
ATOM 885 C C . ALA A 1 118 ? -0.364 11.406 1.231 1 98.25 118 ALA A C 1
ATOM 887 O O . ALA A 1 118 ? -0.077 10.523 2.041 1 98.25 118 ALA A O 1
ATOM 888 N N . VAL A 1 119 ? -1.467 12.148 1.313 1 97.81 119 VAL A N 1
ATOM 889 C CA . VAL A 1 119 ? -2.426 11.922 2.391 1 97.81 119 VAL A CA 1
ATOM 890 C C . VAL A 1 119 ? -3.039 10.531 2.248 1 97.81 119 VAL A C 1
ATOM 892 O O . VAL A 1 119 ? -3.092 9.766 3.213 1 97.81 119 VAL A O 1
ATOM 895 N N . ARG A 1 120 ? -3.402 10.203 1.078 1 95.5 120 ARG A N 1
ATOM 896 C CA . ARG A 1 120 ? -4.02 8.906 0.819 1 95.5 120 ARG A CA 1
ATOM 897 C C . ARG A 1 120 ? -3.039 7.773 1.093 1 95.5 120 ARG A C 1
ATOM 899 O O . ARG A 1 120 ? -3.412 6.754 1.677 1 95.5 120 ARG A O 1
ATOM 906 N N . ALA A 1 121 ? -1.828 7.926 0.654 1 95.88 121 ALA A N 1
ATOM 907 C CA . ALA A 1 121 ? -0.809 6.91 0.908 1 95.88 121 ALA A CA 1
ATOM 908 C C . ALA A 1 121 ? -0.573 6.734 2.404 1 95.88 121 ALA A C 1
ATOM 910 O O . ALA A 1 121 ? -0.426 5.609 2.887 1 95.88 121 ALA A O 1
ATOM 911 N N . THR A 1 122 ? -0.516 7.844 3.131 1 95.88 122 THR A N 1
ATOM 912 C CA . THR A 1 122 ? -0.325 7.781 4.574 1 95.88 122 THR A CA 1
ATOM 913 C C . THR A 1 122 ? -1.47 7.023 5.238 1 95.88 122 THR A C 1
ATOM 915 O O . THR A 1 122 ? -1.237 6.109 6.035 1 95.88 122 THR A O 1
ATOM 918 N N . LEU A 1 123 ? -2.68 7.305 4.828 1 92.5 123 LEU A N 1
ATOM 919 C CA . LEU A 1 123 ? -3.846 6.641 5.402 1 92.5 123 LEU A CA 1
ATOM 920 C C . LEU A 1 123 ? -3.893 5.172 4.992 1 92.5 123 LEU A C 1
ATOM 922 O O . LEU A 1 123 ? -4.34 4.324 5.766 1 92.5 123 LEU A O 1
ATOM 926 N N . ASP A 1 124 ? -3.533 4.922 3.83 1 91.38 124 ASP A N 1
ATOM 927 C CA . ASP A 1 124 ? -3.467 3.541 3.367 1 91.38 124 ASP A CA 1
ATOM 928 C C . ASP A 1 124 ? -2.605 2.691 4.297 1 91.38 124 ASP A C 1
ATOM 930 O O . ASP A 1 124 ? -3.002 1.59 4.688 1 91.38 124 ASP A O 1
ATOM 934 N N . GLY A 1 125 ? -1.43 3.141 4.664 1 90.5 125 GLY A N 1
ATOM 935 C CA . GLY A 1 125 ? -0.54 2.426 5.566 1 90.5 125 GLY A CA 1
ATOM 936 C C . GLY A 1 125 ? -1.121 2.236 6.953 1 90.5 125 GLY A C 1
ATOM 937 O O . GLY A 1 125 ? -0.891 1.208 7.594 1 90.5 125 GLY A O 1
ATOM 938 N N . LEU A 1 126 ? -1.889 3.137 7.352 1 85.38 126 LEU A N 1
ATOM 939 C CA . LEU A 1 126 ? -2.414 3.143 8.711 1 85.38 126 LEU A CA 1
ATOM 940 C C . LEU A 1 126 ? -3.664 2.273 8.812 1 85.38 126 LEU A C 1
ATOM 942 O O . LEU A 1 126 ? -3.943 1.707 9.875 1 85.38 126 LEU A O 1
ATOM 946 N N . THR A 1 127 ? -4.441 2.148 7.793 1 75.81 127 THR A N 1
ATOM 947 C CA . THR A 1 127 ? -5.727 1.459 7.797 1 75.81 127 THR A CA 1
ATOM 948 C C . THR A 1 127 ? -5.531 -0.054 7.766 1 75.81 127 THR A C 1
ATOM 950 O O . THR A 1 127 ? -6.344 -0.802 8.312 1 75.81 127 THR A O 1
ATOM 953 N N . ARG A 1 128 ? -4.562 -0.557 7.145 1 59.59 128 ARG A N 1
ATOM 954 C CA . ARG A 1 128 ? -4.352 -1.998 7.051 1 59.59 128 ARG A CA 1
ATOM 955 C C . ARG A 1 128 ? -4.156 -2.611 8.438 1 59.59 128 ARG A C 1
ATOM 957 O O . ARG A 1 128 ? -4.566 -3.748 8.68 1 59.59 128 ARG A O 1
ATOM 964 N N . ARG A 1 129 ? -3.48 -1.975 9.281 1 54.22 129 ARG A N 1
ATOM 965 C CA . ARG A 1 129 ? -3.092 -2.574 10.555 1 54.22 129 ARG A CA 1
ATOM 966 C C . ARG A 1 129 ? -3.975 -2.066 11.695 1 54.22 129 ARG A C 1
ATOM 968 O O . ARG A 1 129 ? -4.18 -2.768 12.688 1 54.22 129 ARG A O 1
ATOM 975 N N . LEU A 1 130 ? -4.184 -0.796 11.656 1 48.81 130 LEU A N 1
ATOM 976 C CA . LEU A 1 130 ? -4.824 -0.263 12.852 1 48.81 130 LEU A CA 1
ATOM 977 C C . LEU A 1 130 ? -6.195 -0.894 13.062 1 48.81 130 LEU A C 1
ATOM 979 O O . LEU A 1 130 ? -6.668 -1.001 14.195 1 48.81 130 LEU A O 1
ATOM 983 N N . ALA A 1 131 ? -6.727 -1.385 12.039 1 49.31 131 ALA A N 1
ATOM 984 C CA . ALA A 1 131 ? -8.062 -1.921 12.297 1 49.31 131 ALA A CA 1
ATOM 985 C C . ALA A 1 131 ? -8.008 -3.08 13.289 1 49.31 131 ALA A C 1
ATOM 987 O O . ALA A 1 131 ? -8.734 -3.092 14.281 1 49.31 131 ALA A O 1
ATOM 988 N N . PRO A 1 132 ? -7.172 -4.137 13.102 1 43.47 132 PRO A N 1
ATOM 989 C CA . PRO A 1 132 ? -7.191 -5.234 14.07 1 43.47 132 PRO A CA 1
ATOM 990 C C . PRO A 1 132 ? -6.512 -4.871 15.391 1 43.47 132 PRO A C 1
ATOM 992 O O . PRO A 1 132 ? -6.875 -5.402 16.438 1 43.47 132 PRO A O 1
ATOM 995 N N . ALA A 1 133 ? -5.375 -4.238 15.289 1 41.31 133 ALA A N 1
ATOM 996 C CA . ALA A 1 133 ? -4.559 -4.039 16.484 1 41.31 133 ALA A CA 1
ATOM 997 C C . ALA A 1 133 ? -5.246 -3.09 17.453 1 41.31 133 ALA A C 1
ATOM 999 O O . ALA A 1 133 ? -5.145 -3.264 18.672 1 41.31 133 ALA A O 1
ATOM 1000 N N . ILE A 1 134 ? -5.594 -1.948 16.906 1 38 134 ILE A N 1
ATOM 1001 C CA . ILE A 1 134 ? -5.992 -0.892 17.828 1 38 134 ILE A CA 1
ATOM 1002 C C . ILE A 1 134 ? -7.434 -1.115 18.281 1 38 134 ILE A C 1
ATOM 1004 O O . ILE A 1 134 ? -7.781 -0.84 19.422 1 38 134 ILE A O 1
ATOM 1008 N N . LEU A 1 135 ? -8.312 -1.555 17.375 1 42.09 135 LEU A N 1
ATOM 1009 C CA . LEU A 1 135 ? -9.711 -1.458 17.797 1 42.09 135 LEU A CA 1
ATOM 1010 C C . LEU A 1 135 ? -10.18 -2.764 18.422 1 42.09 135 LEU A C 1
ATOM 1012 O O . LEU A 1 135 ? -11.281 -2.83 18.984 1 42.09 135 LEU A O 1
ATOM 1016 N N . GLY A 1 136 ? -9.977 -3.795 18.797 1 37.41 136 GLY A N 1
ATOM 1017 C CA . GLY A 1 136 ? -10.383 -4.945 19.594 1 37.41 136 GLY A CA 1
ATOM 1018 C C . GLY A 1 136 ? -9.789 -6.25 19.094 1 37.41 136 GLY A C 1
ATOM 1019 O O . GLY A 1 136 ? -9.516 -6.402 17.906 1 37.41 136 GLY A O 1
ATOM 1020 N N . MET B 1 1 ? -24.422 -8.031 10.695 1 26.98 1 MET B N 1
ATOM 1021 C CA . MET B 1 1 ? -23.531 -9.172 10.484 1 26.98 1 MET B CA 1
ATOM 1022 C C . MET B 1 1 ? -22.141 -8.703 10.07 1 26.98 1 MET B C 1
ATOM 1024 O O . MET B 1 1 ? -22 -7.746 9.305 1 26.98 1 MET B O 1
ATOM 1028 N N . LEU B 1 2 ? -21.156 -9.102 10.82 1 35.47 2 LEU B N 1
ATOM 1029 C CA . LEU B 1 2 ? -19.797 -8.594 10.656 1 35.47 2 LEU B CA 1
ATOM 1030 C C . LEU B 1 2 ? -19.297 -8.828 9.234 1 35.47 2 LEU B C 1
ATOM 1032 O O . LEU B 1 2 ? -19.453 -9.922 8.695 1 35.47 2 LEU B O 1
ATOM 1036 N N . GLN B 1 3 ? -19.406 -7.973 8.445 1 44.22 3 GLN B N 1
ATOM 1037 C CA . GLN B 1 3 ? -18.922 -8.148 7.078 1 44.22 3 GLN B CA 1
ATOM 1038 C C . GLN B 1 3 ? -17.625 -8.945 7.051 1 44.22 3 GLN B C 1
ATOM 1040 O O . GLN B 1 3 ? -16.672 -8.633 7.785 1 44.22 3 GLN B O 1
ATOM 1045 N N . PRO B 1 4 ? -17.719 -10.234 6.539 1 50.22 4 PRO B N 1
ATOM 1046 C CA . PRO B 1 4 ? -16.516 -11.078 6.535 1 50.22 4 PRO B CA 1
ATOM 1047 C C . PRO B 1 4 ? -15.281 -10.344 6.023 1 50.22 4 PRO B C 1
ATOM 1049 O O . PRO B 1 4 ? -15.398 -9.422 5.211 1 50.22 4 PRO B O 1
ATOM 1052 N N . THR B 1 5 ? -14.156 -10.266 6.723 1 62.25 5 THR B N 1
ATOM 1053 C CA . THR B 1 5 ? -12.898 -9.578 6.438 1 62.25 5 THR B CA 1
ATOM 1054 C C . THR B 1 5 ? -12.055 -10.383 5.457 1 62.25 5 THR B C 1
ATOM 1056 O O . THR B 1 5 ? -11.961 -11.609 5.57 1 62.25 5 THR B O 1
ATOM 1059 N N . PHE B 1 6 ? -11.781 -9.945 4.152 1 74.25 6 PHE B N 1
ATOM 1060 C CA . PHE B 1 6 ? -10.836 -10.555 3.225 1 74.25 6 PHE B CA 1
ATOM 1061 C C . PHE B 1 6 ? -9.414 -10.469 3.773 1 74.25 6 PHE B C 1
ATOM 1063 O O . PHE B 1 6 ? -8.719 -9.469 3.568 1 74.25 6 PHE B O 1
ATOM 1070 N N . ARG B 1 7 ? -9.109 -11.57 4.484 1 80.19 7 ARG B N 1
ATOM 1071 C CA . ARG B 1 7 ? -7.766 -11.602 5.062 1 80.19 7 ARG B CA 1
ATOM 1072 C C . ARG B 1 7 ? -7.094 -12.945 4.816 1 80.19 7 ARG B C 1
ATOM 1074 O O . ARG B 1 7 ? -6.922 -13.742 5.742 1 80.19 7 ARG B O 1
ATOM 1081 N N . PRO B 1 8 ? -6.738 -13.156 3.547 1 87.25 8 PRO B N 1
ATOM 1082 C CA . PRO B 1 8 ? -6.047 -14.414 3.268 1 87.25 8 PRO B CA 1
ATOM 1083 C C . PRO B 1 8 ? -4.715 -14.531 3.998 1 87.25 8 PRO B C 1
ATOM 1085 O O . PRO B 1 8 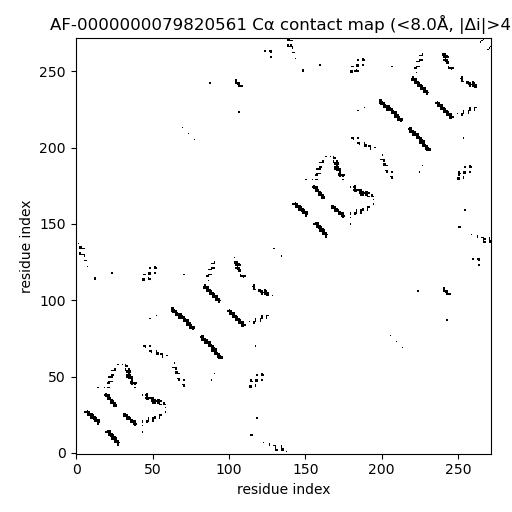? -4.008 -13.531 4.164 1 87.25 8 PRO B O 1
ATOM 1088 N N . ILE B 1 9 ? -4.391 -15.812 4.453 1 90.56 9 ILE B N 1
ATOM 1089 C CA . ILE B 1 9 ? -3.113 -16.125 5.078 1 90.56 9 ILE B CA 1
ATOM 1090 C C . ILE B 1 9 ? -2.195 -16.812 4.062 1 90.56 9 ILE B C 1
ATOM 1092 O O . ILE B 1 9 ? -2.619 -17.719 3.342 1 90.56 9 ILE B O 1
ATOM 1096 N N . ILE B 1 10 ? -0.964 -16.328 3.973 1 95 10 ILE B N 1
ATOM 1097 C CA . ILE B 1 10 ? 0.013 -16.969 3.092 1 95 10 ILE B CA 1
ATOM 1098 C C . ILE B 1 10 ? 0.515 -18.266 3.723 1 95 10 ILE B C 1
ATOM 1100 O O . ILE B 1 10 ? 1.166 -18.234 4.77 1 95 10 ILE B O 1
ATOM 1104 N N . SER B 1 11 ? 0.201 -19.312 3.088 1 94.94 11 SER B N 1
ATOM 1105 C CA . SER B 1 11 ? 0.653 -20.594 3.609 1 94.94 11 SER B CA 1
ATOM 1106 C C . SER B 1 11 ? 1.952 -21.047 2.943 1 94.94 11 SER B C 1
ATOM 1108 O O . SER B 1 11 ? 2.828 -21.609 3.594 1 94.94 11 SER B O 1
ATOM 1110 N N . VAL B 1 12 ? 2.049 -20.797 1.633 1 96 12 VAL B N 1
ATOM 1111 C CA . VAL B 1 12 ? 3.215 -21.234 0.874 1 96 12 VAL B CA 1
ATOM 1112 C C . VAL B 1 12 ? 3.564 -20.188 -0.187 1 96 12 VAL B C 1
ATOM 1114 O O . VAL B 1 12 ? 2.678 -19.656 -0.854 1 96 12 VAL B O 1
ATOM 1117 N N . ILE B 1 13 ? 4.816 -19.859 -0.241 1 97.94 13 ILE B N 1
ATOM 1118 C CA . ILE B 1 13 ? 5.43 -19.234 -1.409 1 97.94 13 ILE B CA 1
ATOM 1119 C C . ILE B 1 13 ? 6.656 -20.047 -1.839 1 97.94 13 ILE B C 1
ATOM 1121 O O . ILE B 1 13 ? 7.621 -20.172 -1.079 1 97.94 13 ILE B O 1
ATOM 1125 N N . ARG B 1 14 ? 6.531 -20.516 -3.059 1 97.81 14 ARG B N 1
ATOM 1126 C CA . ARG B 1 14 ? 7.617 -21.391 -3.477 1 97.81 14 ARG B CA 1
ATOM 1127 C C . ARG B 1 14 ? 8.062 -21.078 -4.898 1 97.81 14 ARG B C 1
ATOM 1129 O O . ARG B 1 14 ? 7.234 -20.938 -5.801 1 97.81 14 ARG B O 1
ATOM 1136 N N . VAL B 1 15 ? 9.312 -20.906 -5.066 1 97.56 15 VAL B N 1
ATOM 1137 C CA . VAL B 1 15 ? 9.914 -20.859 -6.395 1 97.56 15 VAL B CA 1
ATOM 1138 C C . VAL B 1 15 ? 10.469 -22.234 -6.762 1 97.56 15 VAL B C 1
ATOM 1140 O O . VAL B 1 15 ? 11.234 -22.828 -5.996 1 97.56 15 VAL B O 1
ATOM 1143 N N . THR B 1 16 ? 10.062 -22.719 -7.926 1 97.12 16 THR B N 1
ATOM 1144 C CA . THR B 1 16 ? 10.555 -24.031 -8.328 1 97.12 16 THR B CA 1
ATOM 1145 C C . THR B 1 16 ? 12.078 -24.031 -8.398 1 97.12 16 THR B C 1
ATOM 1147 O O . THR B 1 16 ? 12.703 -23 -8.617 1 97.12 16 THR B O 1
ATOM 1150 N N . PRO B 1 17 ? 12.727 -25.219 -8.188 1 95.19 17 PRO B N 1
ATOM 1151 C CA . PRO B 1 17 ? 14.195 -25.297 -8.18 1 95.19 17 PRO B CA 1
ATOM 1152 C C . PRO B 1 17 ? 14.812 -24.75 -9.469 1 95.19 17 PRO B C 1
ATOM 1154 O O . PRO B 1 17 ? 15.875 -24.109 -9.422 1 95.19 17 PRO B O 1
ATOM 1157 N N . ASP B 1 18 ? 14.18 -25 -10.586 1 95.56 18 ASP B N 1
ATOM 1158 C CA . ASP B 1 18 ? 14.703 -24.516 -11.859 1 95.56 18 ASP B CA 1
ATOM 1159 C C . ASP B 1 18 ? 14.336 -23.047 -12.094 1 95.56 18 ASP B C 1
ATOM 1161 O O . ASP B 1 18 ? 14.625 -22.5 -13.156 1 95.56 18 ASP B O 1
ATOM 1165 N N . ARG B 1 19 ? 13.656 -22.469 -11.141 1 96 19 ARG B N 1
ATOM 1166 C CA . ARG B 1 19 ? 13.266 -21.062 -11.117 1 96 19 ARG B CA 1
ATOM 1167 C C . ARG B 1 19 ? 12.375 -20.719 -12.312 1 96 19 ARG B C 1
ATOM 1169 O O . ARG B 1 19 ? 12.477 -19.625 -12.867 1 96 19 ARG B O 1
ATOM 1176 N N . SER B 1 20 ? 11.562 -21.625 -12.727 1 97.62 20 SER B N 1
ATOM 1177 C CA . SER B 1 20 ? 10.719 -21.391 -13.898 1 97.62 20 SER B CA 1
ATOM 1178 C C . SER B 1 20 ? 9.305 -21 -13.492 1 97.62 20 SER B C 1
ATOM 1180 O O . SER B 1 20 ? 8.531 -20.516 -14.32 1 97.62 20 SER B O 1
ATOM 1182 N N . CYS B 1 21 ? 9.023 -21.281 -12.195 1 98.44 21 CYS B N 1
ATOM 1183 C CA . CYS B 1 21 ? 7.652 -21.047 -11.742 1 98.44 21 CYS B CA 1
ATOM 1184 C C . CYS B 1 21 ? 7.629 -20.625 -10.273 1 98.44 21 CYS B C 1
ATOM 1186 O O . CYS B 1 21 ? 8.453 -21.094 -9.477 1 98.44 21 CYS B O 1
ATOM 1188 N N . VAL B 1 22 ? 6.695 -19.766 -9.922 1 98.75 22 VAL B N 1
ATOM 1189 C CA . VAL B 1 22 ? 6.41 -19.422 -8.531 1 98.75 22 VAL B CA 1
ATOM 1190 C C . VAL B 1 22 ? 5.031 -19.953 -8.148 1 98.75 22 VAL B C 1
ATOM 1192 O O . VAL B 1 22 ? 4.062 -19.766 -8.883 1 98.75 22 VAL B O 1
ATOM 1195 N N . GLU B 1 23 ? 4.961 -20.594 -7.062 1 98.75 23 GLU B N 1
ATOM 1196 C CA . GLU B 1 23 ? 3.715 -21.094 -6.484 1 98.75 23 GLU B CA 1
ATOM 1197 C C . GLU B 1 23 ? 3.344 -20.312 -5.223 1 98.75 23 GLU B C 1
ATOM 1199 O O . GLU B 1 23 ? 4.188 -20.109 -4.348 1 98.75 23 GLU B O 1
ATOM 1204 N N . VAL B 1 24 ? 2.121 -19.906 -5.141 1 98.5 24 VAL B N 1
ATOM 1205 C CA . VAL B 1 24 ? 1.606 -19.219 -3.951 1 98.5 24 VAL B CA 1
ATOM 1206 C C . VAL B 1 24 ? 0.369 -19.953 -3.438 1 98.5 24 VAL B C 1
ATOM 1208 O O . VAL B 1 24 ? -0.565 -20.219 -4.199 1 98.5 24 VAL B O 1
ATOM 1211 N N . ASN B 1 25 ? 0.307 -20.359 -2.205 1 98.12 25 ASN B N 1
ATOM 1212 C CA . ASN B 1 25 ? -0.852 -20.938 -1.525 1 98.12 25 ASN B CA 1
ATOM 1213 C C . ASN B 1 25 ? -1.38 -20 -0.44 1 98.12 25 ASN B C 1
ATOM 1215 O O . ASN B 1 25 ? -0.623 -19.547 0.422 1 98.12 25 ASN B O 1
ATOM 1219 N N . LEU B 1 26 ? -2.6 -19.703 -0.56 1 95.44 26 LEU B N 1
ATOM 1220 C CA . LEU B 1 26 ? -3.291 -18.875 0.409 1 95.44 26 LEU B CA 1
ATOM 1221 C C . LEU B 1 26 ? -4.355 -19.656 1.16 1 95.44 26 LEU B C 1
ATOM 1223 O O . LEU B 1 26 ? -5.016 -20.531 0.579 1 95.44 26 LEU B O 1
ATOM 1227 N N . ASP B 1 27 ? -4.508 -19.359 2.396 1 93 27 ASP B N 1
ATOM 1228 C CA . ASP B 1 27 ? -5.547 -19.922 3.246 1 93 27 ASP B CA 1
ATOM 1229 C C . ASP B 1 27 ? -6.508 -18.844 3.74 1 93 27 ASP B C 1
ATOM 1231 O O . ASP B 1 27 ? -6.078 -17.812 4.246 1 93 27 ASP B O 1
ATOM 1235 N N . MET B 1 28 ? -7.762 -19.031 3.49 1 86.81 28 MET B N 1
ATOM 1236 C CA . MET B 1 28 ? -8.781 -18.109 3.975 1 86.81 28 MET B CA 1
ATOM 1237 C C . MET B 1 28 ? -9.969 -18.859 4.562 1 86.81 28 MET B C 1
ATOM 1239 O O . MET B 1 28 ? -10.789 -19.406 3.82 1 86.81 28 MET B O 1
ATOM 1243 N N . GLU B 1 29 ? -10.016 -18.703 5.809 1 80.06 29 GLU B N 1
ATOM 1244 C CA . GLU B 1 29 ? -11.133 -19.297 6.527 1 80.06 29 GLU B CA 1
ATOM 1245 C C . GLU B 1 29 ? -11.344 -20.766 6.129 1 80.06 29 GLU B C 1
ATOM 1247 O O . GLU B 1 29 ? -12.461 -21.172 5.805 1 80.06 29 GLU B O 1
ATOM 1252 N N . GLY B 1 30 ? -10.383 -21.516 6.027 1 81.44 30 GLY B N 1
ATOM 1253 C CA . GLY B 1 30 ? -10.453 -22.953 5.777 1 81.44 30 GLY B CA 1
ATOM 1254 C C . GLY B 1 30 ? -10.391 -23.297 4.305 1 81.44 30 GLY B C 1
ATOM 1255 O O . GLY B 1 30 ? -10.289 -24.484 3.945 1 81.44 30 GLY B O 1
ATOM 1256 N N . MET B 1 31 ? -10.477 -22.375 3.471 1 88.62 31 MET B N 1
ATOM 1257 C CA . MET B 1 31 ? -10.328 -22.609 2.037 1 88.62 31 MET B CA 1
ATOM 1258 C C . MET B 1 31 ? -8.898 -22.328 1.586 1 88.62 31 MET B C 1
ATOM 1260 O O . MET B 1 31 ? -8.352 -21.266 1.877 1 88.62 31 MET B O 1
ATOM 1264 N N . VAL B 1 32 ? -8.344 -23.312 0.94 1 93.94 32 VAL B N 1
ATOM 1265 C CA . VAL B 1 32 ? -6.992 -23.125 0.423 1 93.94 32 VAL B CA 1
ATOM 1266 C C . VAL B 1 32 ? -7.035 -22.969 -1.095 1 93.94 32 VAL B C 1
ATOM 1268 O O . VAL B 1 32 ? -7.762 -23.688 -1.78 1 93.94 32 VAL B O 1
ATOM 1271 N N . ALA B 1 33 ? -6.367 -22 -1.56 1 96.19 33 ALA B N 1
ATOM 1272 C CA . ALA B 1 33 ? -6.266 -21.781 -2.998 1 96.19 33 ALA B CA 1
ATOM 1273 C C . ALA B 1 33 ? -4.812 -21.578 -3.42 1 96.19 33 ALA B C 1
ATOM 1275 O O . ALA B 1 33 ? -4.035 -20.922 -2.713 1 96.19 33 ALA B O 1
ATOM 1276 N N . SER B 1 34 ? -4.559 -22.141 -4.512 1 97.94 34 SER B N 1
ATOM 1277 C CA . SER B 1 34 ? -3.203 -22.031 -5.047 1 97.94 34 SER B CA 1
ATOM 1278 C C . SER B 1 34 ? -3.193 -21.281 -6.367 1 97.94 34 SER B C 1
ATOM 1280 O O . SER B 1 34 ? -4.172 -21.312 -7.121 1 97.94 34 SER B O 1
ATOM 1282 N N . GLY B 1 35 ? -2.115 -20.531 -6.574 1 98.44 35 GLY B N 1
ATOM 1283 C CA . GLY B 1 35 ? -1.818 -19.906 -7.852 1 98.44 35 GLY B CA 1
ATOM 1284 C C . GLY B 1 35 ? -0.393 -20.141 -8.312 1 98.44 35 GLY B C 1
ATOM 1285 O O . GLY B 1 35 ? 0.495 -20.391 -7.5 1 98.44 35 GLY B O 1
ATOM 1286 N N . PHE B 1 36 ? -0.239 -20.047 -9.625 1 98.5 36 PHE B N 1
ATOM 1287 C CA . PHE B 1 36 ? 1.062 -20.281 -10.242 1 98.5 36 PHE B CA 1
ATOM 1288 C C . PHE B 1 36 ? 1.395 -19.188 -11.242 1 98.5 36 PHE B C 1
ATOM 1290 O O . PHE B 1 36 ? 0.525 -18.734 -11.992 1 98.5 36 PHE B O 1
ATOM 1297 N N . GLY B 1 37 ? 2.605 -18.688 -11.164 1 98.75 37 GLY B N 1
ATOM 1298 C CA . GLY B 1 37 ? 3.107 -17.734 -12.133 1 98.75 37 GLY B CA 1
ATOM 1299 C C . GLY B 1 37 ? 4.402 -18.172 -12.797 1 98.75 37 GLY B C 1
ATOM 1300 O O . GLY B 1 37 ? 5.41 -18.391 -12.117 1 98.75 37 GLY B O 1
ATOM 1301 N N . ASN B 1 38 ? 4.383 -18.266 -14.117 1 98.5 38 ASN B N 1
ATOM 1302 C CA . ASN B 1 38 ? 5.598 -18.594 -14.859 1 98.5 38 ASN B CA 1
ATOM 1303 C C . ASN B 1 38 ? 6.602 -17.438 -14.836 1 98.5 38 ASN B C 1
ATOM 1305 O O . ASN B 1 38 ? 6.219 -16.281 -14.961 1 98.5 38 ASN B O 1
ATOM 1309 N N . VAL B 1 39 ? 7.836 -17.844 -14.633 1 98.31 39 VAL B N 1
ATOM 1310 C CA . VAL B 1 39 ? 8.898 -16.844 -14.617 1 98.31 39 VAL B CA 1
ATOM 1311 C C . VAL B 1 39 ? 9.367 -16.547 -16.047 1 98.31 39 VAL B C 1
ATOM 1313 O O . VAL B 1 39 ? 9.695 -17.469 -16.797 1 98.31 39 VAL B O 1
ATOM 1316 N N . ILE B 1 40 ? 9.281 -15.359 -16.484 1 97 40 ILE B N 1
ATOM 1317 C CA . ILE B 1 40 ? 9.844 -14.914 -17.75 1 97 40 ILE B CA 1
ATOM 1318 C C . ILE B 1 40 ? 11.18 -14.227 -17.516 1 97 40 ILE B C 1
ATOM 1320 O O . ILE B 1 40 ? 11.25 -13.234 -16.781 1 97 40 ILE B O 1
ATOM 1324 N N . GLY B 1 41 ? 12.344 -14.781 -18.188 1 95.94 41 GLY B N 1
ATOM 1325 C CA . GLY B 1 41 ? 13.672 -14.32 -17.812 1 95.94 41 GLY B CA 1
ATOM 1326 C C . GLY B 1 41 ? 14.023 -14.633 -16.375 1 95.94 41 GLY B C 1
ATOM 1327 O O . GLY B 1 41 ? 14 -15.797 -15.961 1 95.94 41 GLY B O 1
ATOM 1328 N N . ASP B 1 42 ? 14.18 -13.57 -15.578 1 95.06 42 ASP B N 1
ATOM 1329 C CA . ASP B 1 42 ? 14.5 -13.75 -14.164 1 95.06 42 ASP B CA 1
ATOM 1330 C C . ASP B 1 42 ? 13.5 -13.008 -13.281 1 95.06 42 ASP B C 1
ATOM 1332 O O . ASP B 1 42 ? 13.789 -12.727 -12.117 1 95.06 42 ASP B O 1
ATOM 1336 N N . ASP B 1 43 ? 12.375 -12.719 -13.859 1 96.81 43 ASP B N 1
ATOM 1337 C CA . ASP B 1 43 ? 11.438 -11.852 -13.164 1 96.81 43 ASP B CA 1
ATOM 1338 C C . ASP B 1 43 ? 10.516 -12.648 -12.25 1 96.81 43 ASP B C 1
ATOM 1340 O O . ASP B 1 43 ? 9.32 -12.773 -12.508 1 96.81 43 ASP B O 1
ATOM 1344 N N . THR B 1 44 ? 11.062 -13.102 -11.141 1 97.69 44 THR B N 1
ATOM 1345 C CA . THR B 1 44 ? 10.32 -13.898 -10.172 1 97.69 44 THR B CA 1
ATOM 1346 C C . THR B 1 44 ? 9.297 -13.039 -9.43 1 97.69 44 THR B C 1
ATOM 1348 O O . THR B 1 44 ? 8.289 -13.547 -8.938 1 97.69 44 THR B O 1
ATOM 1351 N N . MET B 1 45 ? 9.484 -11.734 -9.32 1 97.62 45 MET B N 1
ATOM 1352 C CA . MET B 1 45 ? 8.539 -10.859 -8.625 1 97.62 45 MET B CA 1
ATOM 1353 C C . MET B 1 45 ? 7.223 -10.766 -9.391 1 97.62 45 MET B C 1
ATOM 1355 O O . MET B 1 45 ? 6.145 -10.852 -8.797 1 97.62 45 MET B O 1
ATOM 1359 N N . ARG B 1 46 ? 7.434 -10.641 -10.672 1 98 46 ARG B N 1
ATOM 1360 C CA . ARG B 1 46 ? 6.23 -10.617 -11.5 1 98 46 ARG B CA 1
ATOM 1361 C C . ARG B 1 46 ? 5.492 -11.953 -11.43 1 98 46 ARG B C 1
ATOM 1363 O O . ARG B 1 46 ? 4.266 -11.984 -11.305 1 98 46 ARG B O 1
ATOM 1370 N N . ALA B 1 47 ? 6.223 -13.023 -11.516 1 98.75 47 ALA B N 1
ATOM 1371 C CA . ALA B 1 47 ? 5.621 -14.352 -11.414 1 98.75 47 ALA B CA 1
ATOM 1372 C C . ALA B 1 47 ? 4.883 -14.516 -10.086 1 98.75 47 ALA B C 1
ATOM 1374 O O . ALA B 1 47 ? 3.807 -15.109 -10.039 1 98.75 47 ALA B O 1
ATOM 1375 N N . ALA B 1 48 ? 5.441 -14.008 -9.039 1 98.75 48 ALA B N 1
ATOM 1376 C CA . ALA B 1 48 ? 4.812 -14.086 -7.727 1 98.75 48 ALA B CA 1
ATOM 1377 C C . ALA B 1 48 ? 3.516 -13.281 -7.688 1 98.75 48 ALA B C 1
ATOM 1379 O O . ALA B 1 48 ? 2.52 -13.727 -7.113 1 98.75 48 ALA B O 1
ATOM 1380 N N . GLY B 1 49 ? 3.514 -12.102 -8.25 1 98.44 49 GLY B N 1
ATOM 1381 C CA . GLY B 1 49 ? 2.297 -11.312 -8.359 1 98.44 49 GLY B CA 1
ATOM 1382 C C . GLY B 1 49 ? 1.194 -12.023 -9.125 1 98.44 49 GLY B C 1
ATOM 1383 O O . GLY B 1 49 ? 0.044 -12.047 -8.68 1 98.44 49 GLY B O 1
ATOM 1384 N N . VAL B 1 50 ? 1.573 -12.594 -10.242 1 98.56 50 VAL B N 1
ATOM 1385 C CA . VAL B 1 50 ? 0.634 -13.336 -11.078 1 98.56 50 VAL B CA 1
ATOM 1386 C C . VAL B 1 50 ? 0.054 -14.508 -10.297 1 98.56 50 VAL B C 1
ATOM 1388 O O . VAL B 1 50 ? -1.163 -14.703 -10.273 1 98.56 50 VAL B O 1
ATOM 1391 N N . ALA B 1 51 ? 0.937 -15.25 -9.656 1 98.75 51 ALA B N 1
ATOM 1392 C CA . ALA B 1 51 ? 0.506 -16.406 -8.875 1 98.75 51 ALA B CA 1
ATOM 1393 C C . ALA B 1 51 ? -0.462 -15.984 -7.77 1 98.75 51 ALA B C 1
ATOM 1395 O O . ALA B 1 51 ? -1.45 -16.672 -7.508 1 98.75 51 ALA B O 1
ATOM 1396 N N . THR B 1 52 ? -0.189 -14.906 -7.113 1 98 52 THR B N 1
ATOM 1397 C CA . THR B 1 52 ? -1.048 -14.422 -6.043 1 98 52 THR B CA 1
ATOM 1398 C C . THR B 1 52 ? -2.428 -14.047 -6.578 1 98 52 THR B C 1
ATOM 1400 O O . THR B 1 52 ? -3.447 -14.414 -5.988 1 98 52 THR B O 1
ATOM 1403 N N . CYS B 1 53 ? -2.477 -13.336 -7.691 1 97.06 53 CYS B N 1
ATOM 1404 C CA . CYS B 1 53 ? -3.752 -12.977 -8.297 1 97.06 53 CYS B CA 1
ATOM 1405 C C . CYS B 1 53 ? -4.57 -14.219 -8.625 1 97.06 53 CYS B C 1
ATOM 1407 O O . CYS B 1 53 ? -5.777 -14.258 -8.375 1 97.06 53 CYS B O 1
ATOM 1409 N N . GLU B 1 54 ? -3.852 -15.18 -9.18 1 97.56 54 GLU B N 1
ATOM 1410 C CA . GLU B 1 54 ? -4.539 -16.422 -9.531 1 97.56 54 GLU B CA 1
ATOM 1411 C C . GLU B 1 54 ? -5.113 -17.094 -8.289 1 97.56 54 GLU B C 1
ATOM 1413 O O . GLU B 1 54 ? -6.254 -17.562 -8.297 1 97.56 54 GLU B O 1
ATOM 1418 N N . ALA B 1 55 ? -4.34 -17.188 -7.254 1 96.88 55 ALA B N 1
ATOM 1419 C CA . ALA B 1 55 ? -4.816 -17.781 -6.012 1 96.88 55 ALA B CA 1
ATOM 1420 C C . ALA B 1 55 ? -6.023 -17.031 -5.461 1 96.88 55 ALA B C 1
ATOM 1422 O O . ALA B 1 55 ? -7.012 -17.641 -5.051 1 96.88 55 ALA B O 1
ATOM 1423 N N . VAL B 1 56 ? -5.98 -15.742 -5.406 1 94.56 56 VAL B N 1
ATOM 1424 C CA . VAL B 1 56 ? -7.062 -14.922 -4.875 1 94.56 56 VAL B CA 1
ATOM 1425 C C . VAL B 1 56 ? -8.312 -15.094 -5.738 1 94.56 56 VAL B C 1
ATOM 1427 O O . VAL B 1 56 ? -9.43 -15.141 -5.219 1 94.56 56 VAL B O 1
ATOM 1430 N N . ASP B 1 57 ? -8.141 -15.172 -7.098 1 92.62 57 ASP B N 1
ATOM 1431 C CA . ASP B 1 57 ? -9.258 -15.375 -8.008 1 92.62 57 ASP B CA 1
ATOM 1432 C C . ASP B 1 57 ? -10.078 -16.594 -7.613 1 92.62 57 ASP B C 1
ATOM 1434 O O . ASP B 1 57 ? -11.305 -16.594 -7.734 1 92.62 57 ASP B O 1
ATOM 1438 N N . ARG B 1 58 ? -9.383 -17.609 -7.156 1 93.12 58 ARG B N 1
ATOM 1439 C CA . ARG B 1 58 ?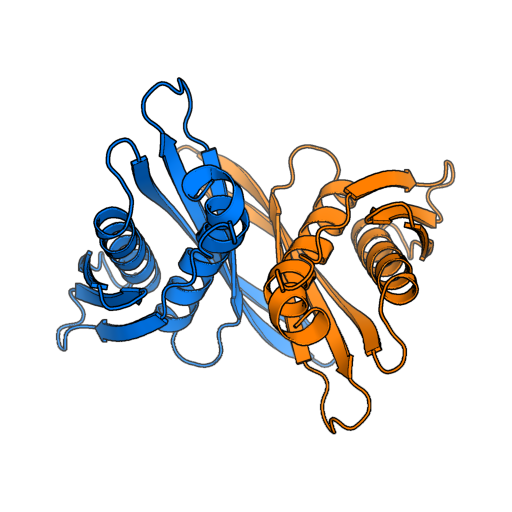 -10.039 -18.859 -6.785 1 93.12 58 ARG B CA 1
ATOM 1440 C C . ARG B 1 58 ? -10.812 -18.703 -5.484 1 93.12 58 ARG B C 1
ATOM 1442 O O . ARG B 1 58 ? -11.68 -19.531 -5.172 1 93.12 58 ARG B O 1
ATOM 1449 N N . LEU B 1 59 ? -10.508 -17.641 -4.73 1 87.62 59 LEU B N 1
ATOM 1450 C CA . LEU B 1 59 ? -11.164 -17.406 -3.449 1 87.62 59 LEU B CA 1
ATOM 1451 C C . LEU B 1 59 ? -12.32 -16.422 -3.605 1 87.62 59 LEU B C 1
ATOM 1453 O O . LEU B 1 59 ? -13.141 -16.266 -2.699 1 87.62 59 LEU B O 1
ATOM 1457 N N . LEU B 1 60 ? -12.344 -15.781 -4.703 1 86.19 60 LEU B N 1
ATOM 1458 C CA . LEU B 1 60 ? -13.344 -14.742 -4.918 1 86.19 60 LEU B CA 1
ATOM 1459 C C . LEU B 1 60 ? -14.648 -15.344 -5.438 1 86.19 60 LEU B C 1
ATOM 1461 O O . LEU B 1 60 ? -14.633 -16.375 -6.105 1 86.19 60 LEU B O 1
ATOM 1465 N N . PRO B 1 61 ? -15.75 -14.711 -5.113 1 83.81 61 PRO B N 1
ATOM 1466 C CA . PRO B 1 61 ? -17.016 -15.133 -5.727 1 83.81 61 PRO B CA 1
ATOM 1467 C C . PRO B 1 61 ? -17.031 -14.961 -7.242 1 83.81 61 PRO B C 1
ATOM 1469 O O . PRO B 1 61 ? -16.156 -14.281 -7.793 1 83.81 61 PRO B O 1
ATOM 1472 N N . ASP B 1 62 ? -18.078 -15.617 -7.82 1 88.31 62 ASP B N 1
ATOM 1473 C CA . ASP B 1 62 ? -18.234 -15.461 -9.258 1 88.31 62 ASP B CA 1
ATOM 1474 C C . ASP B 1 62 ? -18.453 -14 -9.633 1 88.31 62 ASP B C 1
ATOM 1476 O O . ASP B 1 62 ? -19.031 -13.234 -8.859 1 88.31 62 ASP B O 1
ATOM 1480 N N . GLY B 1 63 ? -17.953 -13.578 -10.758 1 89.56 63 GLY B N 1
ATOM 1481 C CA . GLY B 1 63 ? -18.203 -12.227 -11.242 1 89.56 63 GLY B CA 1
ATOM 1482 C C . GLY B 1 63 ? -17.031 -11.289 -10.984 1 89.56 63 GLY B C 1
ATOM 1483 O O . GLY B 1 63 ? -17.094 -10.109 -11.352 1 89.56 63 GLY B O 1
ATOM 1484 N N . TYR B 1 64 ? -16.047 -11.82 -10.328 1 89.12 64 TYR B N 1
ATOM 1485 C CA . TYR B 1 64 ? -14.836 -11.047 -10.117 1 89.12 64 TYR B CA 1
ATOM 1486 C C . TYR B 1 64 ? -13.641 -11.719 -10.805 1 89.12 64 TYR B C 1
ATOM 1488 O O . TYR B 1 64 ? -13.555 -12.945 -10.844 1 89.12 64 TYR B O 1
ATOM 1496 N N . GLU B 1 65 ? -12.805 -10.883 -11.328 1 91.81 65 GLU B N 1
ATOM 1497 C CA . GLU B 1 65 ? -11.555 -11.352 -11.922 1 91.81 65 GLU B CA 1
ATOM 1498 C C . GLU B 1 65 ? -10.398 -10.414 -11.594 1 91.81 65 GLU B C 1
ATOM 1500 O O . GLU B 1 65 ? -10.562 -9.188 -11.633 1 91.81 65 GLU B O 1
ATOM 1505 N N . LEU B 1 66 ? -9.297 -10.977 -11.352 1 94 66 LEU B N 1
ATOM 1506 C CA . LEU B 1 66 ? -8.109 -10.188 -11.047 1 94 66 LEU B CA 1
ATOM 1507 C C . LEU B 1 66 ? -7.004 -10.461 -12.062 1 94 66 LEU B C 1
ATOM 1509 O O . LEU B 1 66 ? -6.836 -11.602 -12.516 1 94 66 LEU B O 1
ATOM 1513 N N . SER B 1 67 ? -6.262 -9.461 -12.352 1 96.12 67 SER B N 1
ATOM 1514 C CA . SER B 1 67 ? -5.047 -9.602 -13.148 1 96.12 67 SER B CA 1
ATOM 1515 C C . SER B 1 67 ? -3.965 -8.633 -12.68 1 96.12 67 SER B C 1
ATOM 1517 O O . SER B 1 67 ? -4.262 -7.512 -12.273 1 96.12 67 SER B O 1
ATOM 1519 N N . LEU B 1 68 ? -2.758 -9.07 -12.766 1 97.31 68 LEU B N 1
ATOM 1520 C CA . LEU B 1 68 ? -1.625 -8.203 -12.445 1 97.31 68 LEU B CA 1
ATOM 1521 C C . LEU B 1 68 ? -1.388 -7.184 -13.555 1 97.31 68 LEU B C 1
ATOM 1523 O O . LEU B 1 68 ? -1.185 -7.555 -14.711 1 97.31 68 LEU B O 1
ATOM 1527 N N . ALA B 1 69 ? -1.436 -5.949 -13.188 1 95.94 69 ALA B N 1
ATOM 1528 C CA . ALA B 1 69 ? -1.122 -4.91 -14.164 1 95.94 69 ALA B CA 1
ATOM 1529 C C . ALA B 1 69 ? 0.382 -4.668 -14.242 1 95.94 69 ALA B C 1
ATOM 1531 O O . ALA B 1 69 ? 0.968 -4.711 -15.328 1 95.94 69 ALA B O 1
ATOM 1532 N N . TRP B 1 70 ? 1.044 -4.414 -13.102 1 96.12 70 TRP B N 1
ATOM 1533 C CA . TRP B 1 70 ? 2.494 -4.246 -13.086 1 96.12 70 TRP B CA 1
ATOM 1534 C C . TRP B 1 70 ? 3.045 -4.426 -11.672 1 96.12 70 TRP B C 1
ATOM 1536 O O . TRP B 1 70 ? 2.297 -4.352 -10.695 1 96.12 70 TRP B O 1
ATOM 1546 N N . VAL B 1 71 ? 4.207 -4.77 -11.578 1 96.94 71 VAL B N 1
ATOM 1547 C CA . VAL B 1 71 ? 5 -4.863 -10.352 1 96.94 71 VAL B CA 1
ATOM 1548 C C . VAL B 1 71 ? 6.32 -4.117 -10.539 1 96.94 71 VAL B C 1
ATOM 1550 O O . VAL B 1 71 ? 6.93 -4.168 -11.609 1 96.94 71 VAL B O 1
ATOM 1553 N N . GLU B 1 72 ? 6.68 -3.365 -9.531 1 95.94 72 GLU B N 1
ATOM 1554 C CA . GLU B 1 72 ? 7.902 -2.576 -9.648 1 95.94 72 GLU B CA 1
ATOM 1555 C C . GLU B 1 72 ? 8.656 -2.533 -8.328 1 95.94 72 GLU B C 1
ATOM 1557 O O . GLU B 1 72 ? 8.055 -2.359 -7.266 1 95.94 72 GLU B O 1
ATOM 1562 N N . LEU B 1 73 ? 9.953 -2.764 -8.438 1 96.06 73 LEU B N 1
ATOM 1563 C CA . LEU B 1 73 ? 10.852 -2.586 -7.305 1 96.06 73 LEU B CA 1
ATOM 1564 C C . LEU B 1 73 ? 11.414 -1.167 -7.273 1 96.06 73 LEU B C 1
ATOM 1566 O O . LEU B 1 73 ? 11.898 -0.662 -8.289 1 96.06 73 LEU B O 1
ATOM 1570 N N . PHE B 1 74 ? 11.234 -0.614 -6.145 1 93 74 PHE B N 1
ATOM 1571 C CA . PHE B 1 74 ? 11.734 0.73 -5.883 1 93 74 PHE B CA 1
ATOM 1572 C C . PHE B 1 74 ? 12.68 0.73 -4.691 1 93 74 PHE B C 1
ATOM 1574 O O . PHE B 1 74 ? 12.383 0.144 -3.648 1 93 74 PHE B O 1
ATOM 1581 N N . LYS B 1 75 ? 13.93 1.352 -4.879 1 94.5 75 LYS B N 1
ATOM 1582 C CA . LYS B 1 75 ? 14.891 1.46 -3.785 1 94.5 75 LYS B CA 1
ATOM 1583 C C . LYS B 1 75 ? 15.102 2.916 -3.385 1 94.5 75 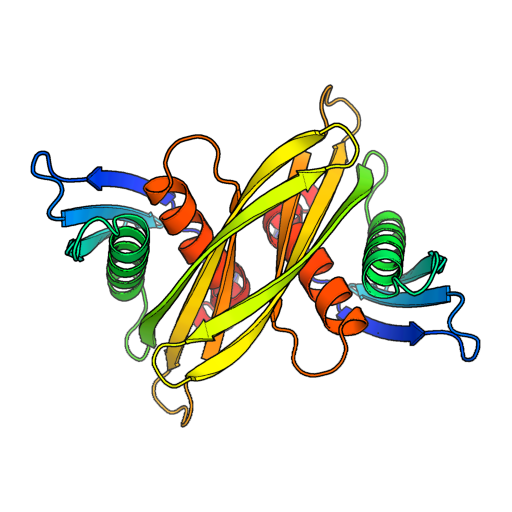LYS B C 1
ATOM 1585 O O . LYS B 1 75 ? 15.078 3.809 -4.234 1 94.5 75 LYS B O 1
ATOM 1590 N N . ARG B 1 76 ? 15.227 3.09 -2.092 1 92.44 76 ARG B N 1
ATOM 1591 C CA . ARG B 1 76 ? 15.547 4.422 -1.587 1 92.44 76 ARG B CA 1
ATOM 1592 C C . ARG B 1 76 ? 16.562 4.348 -0.448 1 92.44 76 ARG B C 1
ATOM 1594 O O . ARG B 1 76 ? 16.719 3.301 0.186 1 92.44 76 ARG B O 1
ATOM 1601 N N . THR B 1 77 ? 17.25 5.434 -0.318 1 92.56 77 THR B N 1
ATOM 1602 C CA . THR B 1 77 ? 18.156 5.613 0.817 1 92.56 77 THR B CA 1
ATOM 1603 C C . THR B 1 77 ? 17.703 6.777 1.689 1 92.56 77 THR B C 1
ATOM 1605 O O . THR B 1 77 ? 17.359 7.848 1.178 1 92.56 77 THR B O 1
ATOM 1608 N N . ASP B 1 78 ? 17.578 6.516 2.988 1 84.56 78 ASP B N 1
ATOM 1609 C CA . ASP B 1 78 ? 17.125 7.598 3.859 1 84.56 78 ASP B CA 1
ATOM 1610 C C . ASP B 1 78 ? 18.281 8.523 4.23 1 84.56 78 ASP B C 1
ATOM 1612 O O . ASP B 1 78 ? 19.391 8.391 3.699 1 84.56 78 ASP B O 1
ATOM 1616 N N . ASP B 1 79 ? 17.891 9.539 5.082 1 84.06 79 ASP B N 1
ATOM 1617 C CA . ASP B 1 79 ? 18.844 10.586 5.406 1 84.06 79 ASP B CA 1
ATOM 1618 C C . ASP B 1 79 ? 20.047 10.016 6.164 1 84.06 79 ASP B C 1
ATOM 1620 O O . ASP B 1 79 ? 21.125 10.625 6.195 1 84.06 79 ASP B O 1
ATOM 1624 N N . THR B 1 80 ? 19.906 8.852 6.832 1 89.94 80 THR B N 1
ATOM 1625 C CA . THR B 1 80 ? 21 8.242 7.582 1 89.94 80 THR B CA 1
ATOM 1626 C C . THR B 1 80 ? 21.844 7.348 6.68 1 89.94 80 THR B C 1
ATOM 1628 O O . THR B 1 80 ? 22.859 6.805 7.113 1 89.94 80 THR B O 1
ATOM 1631 N N . GLY B 1 81 ? 21.438 7.16 5.488 1 92 81 GLY B N 1
ATOM 1632 C CA . GLY B 1 81 ? 22.156 6.324 4.547 1 92 81 GLY B CA 1
ATOM 1633 C C . GLY B 1 81 ? 21.625 4.91 4.465 1 92 81 GLY B C 1
ATOM 1634 O O . GLY B 1 81 ? 22.141 4.082 3.719 1 92 81 GLY B O 1
ATOM 1635 N N . GLU B 1 82 ? 20.609 4.625 5.227 1 89.88 82 GLU B N 1
ATOM 1636 C CA . GLU B 1 82 ? 20.031 3.285 5.215 1 89.88 82 GLU B CA 1
ATOM 1637 C C . GLU B 1 82 ? 19.188 3.057 3.959 1 89.88 82 GLU B C 1
ATOM 1639 O O . GLU B 1 82 ? 18.359 3.895 3.6 1 89.88 82 GLU B O 1
ATOM 1644 N N . GLY B 1 83 ? 19.438 1.89 3.332 1 92.94 83 GLY B N 1
ATOM 1645 C CA . GLY B 1 83 ? 18.688 1.53 2.135 1 92.94 83 GLY B CA 1
ATOM 1646 C C . GLY B 1 83 ? 17.359 0.85 2.436 1 92.94 83 GLY B C 1
ATOM 1647 O O . GLY B 1 83 ? 17.266 0.057 3.375 1 92.94 83 GLY B O 1
ATOM 1648 N N . HIS B 1 84 ? 16.328 1.28 1.702 1 93.19 84 HIS B N 1
ATOM 1649 C CA . HIS B 1 84 ? 15.008 0.649 1.765 1 93.19 84 HIS B CA 1
ATOM 1650 C C . HIS B 1 84 ? 14.547 0.196 0.383 1 93.19 84 HIS B C 1
ATOM 1652 O O . HIS B 1 84 ? 14.812 0.869 -0.616 1 93.19 84 HIS B O 1
ATOM 1658 N N . ALA B 1 85 ? 14.078 -1.006 0.336 1 96.31 85 ALA B N 1
ATOM 1659 C CA . ALA B 1 85 ? 13.508 -1.528 -0.902 1 96.31 85 ALA B CA 1
ATOM 1660 C C . ALA B 1 85 ? 12.016 -1.801 -0.746 1 96.31 85 ALA B C 1
ATOM 1662 O O . ALA B 1 85 ? 11.586 -2.375 0.257 1 96.31 85 ALA B O 1
ATOM 1663 N N . VAL B 1 86 ? 11.234 -1.265 -1.702 1 97.06 86 VAL B N 1
ATOM 1664 C CA . VAL B 1 86 ? 9.781 -1.396 -1.669 1 97.06 86 VAL B CA 1
ATOM 1665 C C . VAL B 1 86 ? 9.281 -1.994 -2.984 1 97.06 86 VAL B C 1
ATOM 1667 O O . VAL B 1 86 ? 9.758 -1.624 -4.059 1 97.06 86 VAL B O 1
ATOM 1670 N N . ILE B 1 87 ? 8.383 -2.963 -2.895 1 97.62 87 ILE B N 1
ATOM 1671 C CA . ILE B 1 87 ? 7.691 -3.449 -4.086 1 97.62 87 ILE B CA 1
ATOM 1672 C C . ILE B 1 87 ? 6.305 -2.818 -4.176 1 97.62 87 ILE B C 1
ATOM 1674 O O . ILE B 1 87 ? 5.547 -2.83 -3.203 1 97.62 87 ILE B O 1
ATOM 1678 N N . ASN B 1 88 ? 6.047 -2.186 -5.25 1 97.12 88 ASN B N 1
ATOM 1679 C CA . ASN B 1 88 ? 4.711 -1.708 -5.598 1 97.12 88 ASN B CA 1
ATOM 1680 C C . ASN B 1 88 ? 4.035 -2.625 -6.613 1 97.12 88 ASN B C 1
ATOM 1682 O O . ASN B 1 88 ? 4.676 -3.104 -7.551 1 97.12 88 ASN B O 1
ATOM 1686 N N . VAL B 1 89 ? 2.801 -2.854 -6.41 1 96.88 89 VAL B N 1
ATOM 1687 C CA . VAL B 1 89 ? 2.039 -3.693 -7.328 1 96.88 89 VAL B CA 1
ATOM 1688 C C . VAL B 1 89 ? 0.723 -3.008 -7.688 1 96.88 89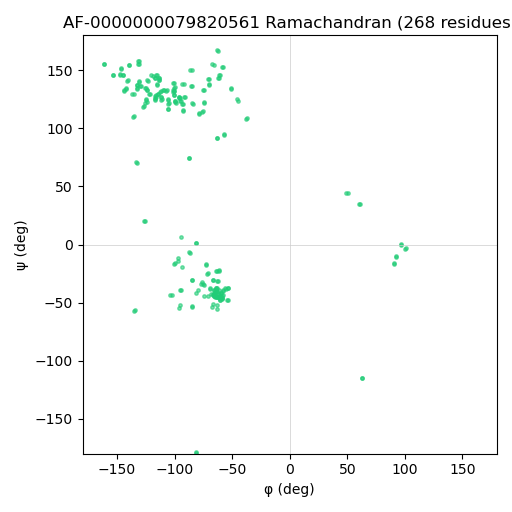 VAL B C 1
ATOM 1690 O O . VAL B 1 89 ? 0.065 -2.424 -6.82 1 96.88 89 VAL B O 1
ATOM 1693 N N . ALA B 1 90 ? 0.351 -3.039 -8.906 1 96.19 90 ALA B N 1
ATOM 1694 C CA . ALA B 1 90 ? -0.992 -2.67 -9.344 1 96.19 90 ALA B CA 1
ATOM 1695 C C . ALA B 1 90 ? -1.751 -3.889 -9.867 1 96.19 90 ALA B C 1
ATOM 1697 O O . ALA B 1 90 ? -1.237 -4.641 -10.695 1 96.19 90 ALA B O 1
ATOM 1698 N N . VAL B 1 91 ? -2.891 -4.07 -9.336 1 95.56 91 VAL B N 1
ATOM 1699 C CA . VAL B 1 91 ? -3.771 -5.156 -9.75 1 95.56 91 VAL B CA 1
ATOM 1700 C C . VAL B 1 91 ? -5.039 -4.582 -10.383 1 95.56 91 VAL B C 1
ATOM 1702 O O . VAL B 1 91 ? -5.605 -3.609 -9.875 1 95.56 91 VAL B O 1
ATOM 1705 N N . GLU B 1 92 ? -5.457 -5.191 -11.469 1 94.19 92 GLU B N 1
ATOM 1706 C CA . GLU B 1 92 ? -6.734 -4.84 -12.078 1 94.19 92 GLU B CA 1
ATOM 1707 C C . GLU B 1 92 ? -7.852 -5.762 -11.594 1 94.19 92 GLU B C 1
ATOM 1709 O O . GLU B 1 92 ? -7.746 -6.984 -11.703 1 94.19 92 GLU B O 1
ATOM 1714 N N . LEU B 1 93 ? -8.891 -5.16 -11.039 1 92.31 93 LEU B N 1
ATOM 1715 C CA . LEU B 1 93 ? -10.07 -5.891 -10.602 1 92.31 93 LEU B CA 1
ATOM 1716 C C . LEU B 1 93 ? -11.242 -5.656 -11.555 1 92.31 93 LEU B C 1
ATOM 1718 O O . LEU B 1 93 ? -11.695 -4.523 -11.719 1 92.31 93 LEU B O 1
ATOM 1722 N N . ARG B 1 94 ? -11.656 -6.719 -12.164 1 93.94 94 ARG B N 1
ATOM 1723 C CA . ARG B 1 94 ? -12.852 -6.684 -13 1 93.94 94 ARG B CA 1
ATOM 1724 C C . ARG B 1 94 ? -14.055 -7.254 -12.258 1 93.94 94 ARG B C 1
ATOM 1726 O O . ARG B 1 94 ? -13.953 -8.281 -11.594 1 93.94 94 ARG B O 1
ATOM 1733 N N . THR B 1 95 ? -15.078 -6.508 -12.258 1 89.88 95 THR B N 1
ATOM 1734 C CA . THR B 1 95 ? -16.344 -6.914 -11.648 1 89.88 95 THR B CA 1
ATOM 1735 C C . THR B 1 95 ? -17.438 -7.02 -12.703 1 89.88 95 THR B C 1
ATOM 1737 O O . THR B 1 95 ? -17.609 -6.121 -13.523 1 89.88 95 THR B O 1
ATOM 1740 N N . LEU B 1 96 ? -18.062 -8.203 -12.688 1 90.06 96 LEU B N 1
ATOM 1741 C CA . LEU B 1 96 ? -19.156 -8.398 -13.641 1 90.06 96 LEU B CA 1
ATOM 1742 C C . LEU B 1 96 ? -20.156 -7.25 -13.57 1 90.06 96 LEU B C 1
ATOM 1744 O O . LEU B 1 96 ? -20.562 -6.852 -12.484 1 90.06 96 LEU B O 1
ATOM 1748 N N . GLY B 1 97 ? -20.578 -6.719 -14.648 1 90.25 97 GLY B N 1
ATOM 1749 C CA . GLY B 1 97 ? -21.547 -5.645 -14.727 1 90.25 97 GLY B CA 1
ATOM 1750 C C . GLY B 1 97 ? -20.922 -4.262 -14.727 1 90.25 97 GLY B C 1
ATOM 1751 O O . GLY B 1 97 ? -21.594 -3.266 -14.969 1 90.25 97 GLY B O 1
ATOM 1752 N N . ARG B 1 98 ? -19.703 -4.195 -14.336 1 88.31 98 ARG B N 1
ATOM 1753 C CA . ARG B 1 98 ? -19 -2.92 -14.398 1 88.31 98 ARG B CA 1
ATOM 1754 C C . ARG B 1 98 ? -18.25 -2.771 -15.719 1 88.31 98 ARG B C 1
ATOM 1756 O O . ARG B 1 98 ? -17.656 -3.732 -16.219 1 88.31 98 ARG B O 1
ATOM 1763 N N . ALA B 1 99 ? -18.266 -1.638 -16.328 1 91.94 99 ALA B N 1
ATOM 1764 C CA . ALA B 1 99 ? -17.703 -1.403 -17.656 1 91.94 99 ALA B CA 1
ATOM 1765 C C . ALA B 1 99 ? -16.188 -1.341 -17.625 1 91.94 99 ALA B C 1
ATOM 1767 O O . ALA B 1 99 ? -15.516 -1.708 -18.594 1 91.94 99 ALA B O 1
ATOM 1768 N N . HIS B 1 100 ? -15.695 -0.797 -16.5 1 93.44 100 HIS B N 1
ATOM 1769 C CA . HIS B 1 100 ? -14.25 -0.574 -16.453 1 93.44 100 HIS B CA 1
ATOM 1770 C C . HIS B 1 100 ? -13.633 -1.276 -15.242 1 93.44 100 HIS B C 1
ATOM 1772 O O . HIS B 1 100 ? -14.242 -1.341 -14.18 1 93.44 100 HIS B O 1
ATOM 1778 N N . PRO B 1 101 ? -12.469 -1.822 -15.453 1 92.44 101 PRO B N 1
ATOM 1779 C CA . PRO B 1 101 ? -11.773 -2.414 -14.305 1 92.44 101 PRO B CA 1
ATOM 1780 C C . PRO B 1 101 ? -11.328 -1.371 -13.281 1 92.44 101 PRO B C 1
ATOM 1782 O O . PRO B 1 101 ? -11.203 -0.19 -13.617 1 92.44 101 PRO B O 1
ATOM 1785 N N . GLU B 1 102 ? -11.172 -1.8 -12.023 1 89.56 102 GLU B N 1
ATOM 1786 C CA . GLU B 1 102 ? -10.594 -0.972 -10.969 1 89.56 102 GLU B CA 1
ATOM 1787 C C . GLU B 1 102 ? -9.125 -1.316 -10.734 1 89.56 102 GLU B C 1
ATOM 1789 O O . GLU B 1 102 ? -8.75 -2.49 -10.758 1 89.56 102 GLU B O 1
ATOM 1794 N N . THR B 1 103 ? -8.305 -0.29 -10.609 1 91.5 103 THR B N 1
ATOM 1795 C CA . THR B 1 103 ? -6.895 -0.509 -10.289 1 91.5 103 THR B CA 1
ATOM 1796 C C . THR B 1 103 ? -6.664 -0.431 -8.781 1 91.5 103 THR B C 1
ATOM 1798 O O . THR B 1 103 ? -6.977 0.581 -8.156 1 91.5 103 THR B O 1
ATOM 1801 N N . LEU B 1 104 ? -6.168 -1.52 -8.258 1 91.44 104 LEU B N 1
ATOM 1802 C CA . LEU B 1 104 ? -5.82 -1.591 -6.844 1 91.44 104 LEU B CA 1
ATOM 1803 C C . LEU B 1 104 ? -4.309 -1.541 -6.648 1 91.44 104 LEU B C 1
ATOM 1805 O O . LEU B 1 104 ? -3.576 -2.332 -7.246 1 91.44 104 LEU B O 1
ATOM 1809 N N . LEU B 1 105 ? -3.838 -0.6 -5.859 1 94.56 105 LEU B N 1
ATOM 1810 C CA . LEU B 1 105 ? -2.41 -0.44 -5.613 1 94.56 105 LEU B CA 1
ATOM 1811 C C . LEU B 1 105 ? -2.016 -1.052 -4.273 1 94.56 105 LEU B C 1
ATOM 1813 O O . LEU B 1 105 ? -2.715 -0.867 -3.273 1 94.56 105 LEU B O 1
ATOM 1817 N N . GLY B 1 106 ? -0.954 -1.847 -4.246 1 94.56 106 GLY B N 1
ATOM 1818 C CA . GLY B 1 106 ? -0.385 -2.391 -3.025 1 94.56 106 GLY B CA 1
ATOM 1819 C C . GLY B 1 106 ? 1.117 -2.201 -2.93 1 94.56 106 GLY B C 1
ATOM 1820 O O . GLY B 1 106 ? 1.788 -2.004 -3.945 1 94.56 106 GLY B O 1
ATOM 1821 N N . ALA B 1 107 ? 1.641 -2.244 -1.684 1 95.62 107 ALA B N 1
ATOM 1822 C CA . ALA B 1 107 ? 3.07 -2.059 -1.448 1 95.62 107 ALA B CA 1
ATOM 1823 C C . ALA B 1 107 ? 3.547 -2.904 -0.271 1 95.62 107 ALA B C 1
ATOM 1825 O O . ALA B 1 107 ? 2.766 -3.219 0.631 1 95.62 107 ALA B O 1
ATOM 1826 N N . ALA B 1 108 ? 4.781 -3.266 -0.327 1 95.25 108 ALA B N 1
ATOM 1827 C CA . ALA B 1 108 ? 5.41 -3.988 0.775 1 95.25 108 ALA B CA 1
ATOM 1828 C C . ALA B 1 108 ? 6.918 -3.754 0.799 1 95.25 108 ALA B C 1
ATOM 1830 O O . ALA B 1 108 ? 7.547 -3.605 -0.252 1 95.25 108 ALA B O 1
ATOM 1831 N N . LEU B 1 109 ? 7.441 -3.73 1.995 1 95.75 109 LEU B N 1
ATOM 1832 C CA . LEU B 1 109 ? 8.891 -3.678 2.145 1 95.75 109 LEU B CA 1
ATOM 1833 C C . LEU B 1 109 ? 9.523 -5.004 1.738 1 95.75 109 LEU B C 1
ATOM 1835 O O . LEU B 1 109 ? 8.961 -6.07 1.987 1 95.75 109 LEU B O 1
ATOM 1839 N N . VAL B 1 110 ? 10.688 -4.797 1.107 1 96.88 110 VAL B N 1
ATOM 1840 C CA . VAL B 1 110 ? 11.477 -5.984 0.806 1 96.88 110 VAL B CA 1
ATOM 1841 C C . VAL B 1 110 ? 12.477 -6.242 1.933 1 96.88 110 VAL B C 1
ATOM 1843 O O . VAL B 1 110 ? 13.383 -5.434 2.164 1 96.88 110 VAL B O 1
ATOM 1846 N N . HIS B 1 111 ? 12.391 -7.27 2.615 1 91.81 111 HIS B N 1
ATOM 1847 C CA . HIS B 1 111 ? 13.359 -7.633 3.639 1 91.81 111 HIS B CA 1
ATOM 1848 C C . HIS B 1 111 ? 14.406 -8.594 3.088 1 91.81 111 HIS B C 1
ATOM 1850 O O . HIS B 1 111 ? 15.602 -8.297 3.111 1 91.81 111 HIS B O 1
ATOM 1856 N N . HIS B 1 112 ? 13.883 -9.727 2.496 1 88.31 112 HIS B N 1
ATOM 1857 C CA . HIS B 1 112 ? 14.844 -10.703 1.991 1 88.31 112 HIS B CA 1
ATOM 1858 C C . HIS B 1 112 ? 14.453 -11.18 0.597 1 88.31 112 HIS B C 1
ATOM 1860 O O . HIS B 1 112 ? 15.227 -11.039 -0.352 1 88.31 112 HIS B O 1
ATOM 1866 N N . ASP B 1 113 ? 13.352 -11.648 0.486 1 94.94 113 ASP B N 1
ATOM 1867 C CA . ASP B 1 113 ? 12.891 -12.297 -0.739 1 94.94 113 ASP B CA 1
ATOM 1868 C C . ASP B 1 113 ? 11.914 -11.398 -1.503 1 94.94 113 ASP B C 1
ATOM 1870 O O . ASP B 1 113 ? 10.828 -11.094 -1.012 1 94.94 113 ASP B O 1
ATOM 1874 N N . VAL B 1 114 ? 12.297 -11.094 -2.732 1 96.88 114 VAL B N 1
ATOM 1875 C CA . VAL B 1 114 ? 11.477 -10.203 -3.539 1 96.88 114 VAL B CA 1
ATOM 1876 C C . VAL B 1 114 ? 10.148 -10.867 -3.863 1 96.88 114 VAL B C 1
ATOM 1878 O O . VAL B 1 114 ? 9.125 -10.195 -4.016 1 96.88 114 VAL B O 1
ATOM 1881 N N . GLU B 1 115 ? 10.141 -12.25 -3.977 1 97.62 115 GLU B N 1
ATOM 1882 C CA . GLU B 1 115 ? 8.891 -12.953 -4.266 1 97.62 115 GLU B CA 1
ATOM 1883 C C . GLU B 1 115 ? 7.898 -12.82 -3.113 1 97.62 115 GLU B C 1
ATOM 1885 O O . GLU B 1 115 ? 6.703 -12.633 -3.338 1 97.62 115 GLU B O 1
ATOM 1890 N N . VAL B 1 116 ? 8.469 -12.898 -1.912 1 97.38 116 VAL B N 1
ATOM 1891 C CA . VAL B 1 116 ? 7.625 -12.766 -0.727 1 97.38 116 VAL B CA 1
ATOM 1892 C C . VAL B 1 116 ? 7.047 -11.352 -0.656 1 97.38 116 VAL B C 1
ATOM 1894 O O . VAL B 1 116 ? 5.848 -11.172 -0.429 1 97.38 116 VAL B O 1
ATOM 1897 N N . ALA B 1 117 ? 7.852 -10.359 -0.905 1 97.69 117 ALA B N 1
ATOM 1898 C CA . ALA B 1 117 ? 7.398 -8.969 -0.886 1 97.69 117 ALA B CA 1
ATOM 1899 C C . ALA B 1 117 ? 6.363 -8.711 -1.975 1 97.69 117 ALA B C 1
ATOM 1901 O O . ALA B 1 117 ? 5.406 -7.961 -1.767 1 97.69 117 ALA B O 1
ATOM 1902 N N . ALA B 1 118 ? 6.535 -9.32 -3.139 1 98.25 118 ALA B N 1
ATOM 1903 C CA . ALA B 1 118 ? 5.578 -9.172 -4.23 1 98.25 118 ALA B CA 1
ATOM 1904 C C . ALA B 1 118 ? 4.223 -9.758 -3.859 1 98.25 118 ALA B C 1
ATOM 1906 O O . ALA B 1 118 ? 3.18 -9.172 -4.148 1 98.25 118 ALA B O 1
ATOM 1907 N N . VAL B 1 119 ? 4.246 -10.914 -3.195 1 97.81 119 VAL B N 1
ATOM 1908 C CA . VAL B 1 119 ? 3.004 -11.531 -2.744 1 97.81 119 VAL B CA 1
ATOM 1909 C C . VAL B 1 119 ? 2.326 -10.633 -1.711 1 97.81 119 VAL B C 1
ATOM 1911 O O . VAL B 1 119 ? 1.131 -10.352 -1.814 1 97.81 119 VAL B O 1
ATOM 1914 N N . ARG B 1 120 ? 3.086 -10.156 -0.819 1 95.5 120 ARG B N 1
ATOM 1915 C CA . ARG B 1 120 ? 2.549 -9.297 0.232 1 95.5 120 ARG B CA 1
ATOM 1916 C C . ARG B 1 120 ? 2.004 -7.996 -0.348 1 95.5 120 ARG B C 1
ATOM 1918 O O . ARG B 1 120 ? 0.938 -7.527 0.058 1 95.5 120 ARG B O 1
ATOM 1925 N N . ALA B 1 121 ? 2.729 -7.41 -1.253 1 95.88 121 ALA B N 1
ATOM 1926 C CA . ALA B 1 121 ? 2.266 -6.184 -1.9 1 95.88 121 ALA B CA 1
ATOM 1927 C C . ALA B 1 121 ? 0.961 -6.422 -2.654 1 95.88 121 ALA B C 1
ATOM 1929 O O . ALA B 1 121 ? 0.054 -5.59 -2.617 1 95.88 121 ALA B O 1
ATOM 1930 N N . THR B 1 122 ? 0.886 -7.547 -3.352 1 95.88 122 THR B N 1
ATOM 1931 C CA . THR B 1 122 ? -0.33 -7.883 -4.082 1 95.88 122 THR B CA 1
ATOM 1932 C C . THR B 1 122 ? -1.517 -8.016 -3.133 1 95.88 122 THR B C 1
ATOM 1934 O O . THR B 1 122 ? -2.572 -7.422 -3.363 1 95.88 122 THR B O 1
ATOM 1937 N N . LEU B 1 123 ? -1.31 -8.68 -2.035 1 92.5 123 LEU B N 1
ATOM 1938 C CA . LEU B 1 123 ? -2.377 -8.875 -1.059 1 92.5 123 LEU B CA 1
ATOM 1939 C C . LEU B 1 123 ? -2.736 -7.559 -0.379 1 92.5 123 LEU B C 1
ATOM 1941 O O . LEU B 1 123 ? -3.898 -7.328 -0.037 1 92.5 123 LEU B O 1
ATOM 1945 N N . ASP B 1 124 ? -1.79 -6.801 -0.134 1 91.44 124 ASP B N 1
ATOM 1946 C CA . ASP B 1 124 ? -2.031 -5.484 0.443 1 91.44 124 ASP B CA 1
ATOM 1947 C C . ASP B 1 124 ? -3.023 -4.688 -0.403 1 91.44 124 ASP B C 1
ATOM 1949 O O . ASP B 1 124 ? -3.967 -4.098 0.128 1 91.44 124 ASP B O 1
ATOM 1953 N N . GLY B 1 125 ? -2.848 -4.625 -1.695 1 90.5 125 GLY B N 1
ATOM 1954 C CA . GLY B 1 125 ? -3.746 -3.92 -2.594 1 90.5 125 GLY B CA 1
ATOM 1955 C C . GLY B 1 125 ? -5.148 -4.496 -2.607 1 90.5 125 GLY B C 1
ATOM 1956 O O . GLY B 1 125 ? -6.129 -3.754 -2.723 1 90.5 125 GLY B O 1
ATOM 1957 N N . LEU B 1 126 ? -5.238 -5.723 -2.406 1 85.69 126 LEU B N 1
ATOM 1958 C CA . LEU B 1 126 ? -6.512 -6.422 -2.52 1 85.69 126 LEU B CA 1
ATOM 1959 C C . LEU B 1 126 ? -7.301 -6.324 -1.217 1 85.69 126 LEU B C 1
ATOM 1961 O O . LEU B 1 126 ? -8.531 -6.344 -1.23 1 85.69 126 LEU B O 1
ATOM 1965 N N . THR B 1 127 ? -6.676 -6.242 -0.094 1 75.94 127 THR B N 1
ATOM 1966 C CA . THR B 1 127 ? -7.301 -6.273 1.223 1 75.94 127 THR B CA 1
ATOM 1967 C C . THR B 1 127 ? -7.973 -4.938 1.536 1 75.94 127 THR B C 1
ATOM 1969 O O . THR B 1 127 ? -8.969 -4.895 2.256 1 75.94 127 THR B O 1
ATOM 1972 N N . ARG B 1 128 ? -7.504 -3.865 1.091 1 59.97 128 ARG B N 1
ATOM 1973 C CA . ARG B 1 128 ? -8.086 -2.564 1.396 1 59.97 128 ARG B CA 1
ATOM 1974 C C . ARG B 1 128 ? -9.508 -2.461 0.854 1 59.97 128 ARG B C 1
ATOM 1976 O O . ARG B 1 128 ? -10.359 -1.802 1.453 1 59.97 128 ARG B O 1
ATOM 1983 N N . ARG B 1 129 ? -9.766 -2.979 -0.239 1 55.22 129 ARG B N 1
ATOM 1984 C CA . ARG B 1 129 ? -11.047 -2.76 -0.898 1 55.22 129 ARG B CA 1
ATOM 1985 C C . ARG B 1 129 ? -11.945 -3.98 -0.764 1 55.22 129 ARG B C 1
ATOM 1987 O O . ARG B 1 129 ? -13.172 -3.855 -0.755 1 55.22 129 ARG B O 1
ATOM 1994 N N . LEU B 1 130 ? -11.32 -5.098 -0.961 1 50.06 130 LEU B N 1
ATOM 1995 C CA . LEU B 1 130 ? -12.219 -6.25 -1.055 1 50.06 130 LEU B CA 1
ATOM 1996 C C . LEU B 1 130 ? -13 -6.438 0.241 1 50.06 130 LEU B C 1
ATOM 1998 O O . LEU B 1 130 ? -14.109 -6.969 0.227 1 50.06 130 LEU B O 1
ATOM 2002 N N . ALA B 1 131 ? -12.484 -5.934 1.279 1 49.94 131 ALA B N 1
ATOM 2003 C CA . ALA B 1 131 ? -13.234 -6.184 2.506 1 49.94 131 ALA B CA 1
ATOM 2004 C C . ALA B 1 131 ? -14.617 -5.535 2.447 1 49.94 131 ALA B C 1
ATOM 2006 O O . ALA B 1 131 ? -15.625 -6.195 2.689 1 49.94 131 ALA B O 1
ATOM 2007 N N . PRO B 1 132 ? -14.75 -4.211 2.193 1 44.25 132 PRO B N 1
ATOM 2008 C CA . PRO B 1 132 ? -16.094 -3.633 2.191 1 44.25 132 PRO B CA 1
ATOM 2009 C C . PRO B 1 132 ? -16.922 -4.074 0.988 1 44.25 132 PRO B C 1
ATOM 2011 O O . PRO B 1 132 ? -18.156 -4.145 1.073 1 44.25 132 PRO B O 1
ATOM 2014 N N . ALA B 1 133 ? -16.297 -4.055 -0.125 1 42.03 133 ALA B N 1
ATOM 2015 C CA . ALA B 1 133 ? -17.078 -4.27 -1.347 1 42.03 133 ALA B CA 1
ATOM 2016 C C . ALA B 1 133 ? -17.625 -5.695 -1.407 1 42.03 133 ALA B C 1
ATOM 2018 O O . ALA B 1 133 ? -18.734 -5.922 -1.888 1 42.03 133 ALA B O 1
ATOM 2019 N N . ILE B 1 134 ? -16.625 -6.59 -1.191 1 38.72 134 ILE B N 1
ATOM 2020 C CA . ILE B 1 134 ? -17.016 -7.953 -1.526 1 38.72 134 ILE B CA 1
ATOM 2021 C C . ILE B 1 134 ? -17.812 -8.562 -0.369 1 38.72 134 ILE B C 1
ATOM 2023 O O . ILE B 1 134 ? -18.766 -9.32 -0.586 1 38.72 134 ILE B O 1
ATOM 2027 N N . LEU B 1 135 ? -17.359 -8.305 0.883 1 42.09 135 LEU B N 1
ATOM 2028 C CA . LEU B 1 135 ? -17.922 -9.172 1.909 1 42.09 135 LEU B CA 1
ATOM 2029 C C . LEU B 1 135 ? -19.141 -8.516 2.549 1 42.09 135 LEU B C 1
ATOM 2031 O O . LEU B 1 135 ? -19.859 -9.148 3.328 1 42.09 135 LEU B O 1
ATOM 2035 N N . GLY B 1 136 ? -19.453 -7.168 2.516 1 36.31 136 GLY B N 1
ATOM 2036 C CA . GLY B 1 136 ? -20.766 -6.703 2.924 1 36.31 136 GLY B CA 1
ATOM 2037 C C . GLY B 1 136 ? -21.438 -5.844 1.875 1 36.31 136 GLY B C 1
ATOM 2038 O O . GLY B 1 136 ? -20.781 -5.242 1.029 1 36.31 136 GLY B O 1
#

Solvent-accessible surface area (backbone atoms only — not comparable to full-atom values): 14117 Å² total; per-residue (Å²): 126,73,53,55,73,58,66,71,38,82,75,42,78,42,66,43,94,86,55,49,35,22,39,27,30,34,38,43,94,88,44,74,29,64,15,66,10,66,32,62,88,82,38,48,38,53,8,21,31,38,2,39,32,45,14,50,42,71,71,45,62,90,55,51,44,55,44,67,69,51,66,45,83,44,76,45,64,49,97,88,64,52,77,45,40,34,26,39,25,35,33,36,39,37,44,70,92,53,94,64,66,43,80,31,60,14,46,26,66,43,85,83,48,57,41,59,15,23,35,48,3,44,48,47,19,49,36,75,50,41,23,58,72,70,44,96,126,75,48,53,73,57,65,70,38,82,73,42,79,44,66,42,93,86,54,49,36,22,39,26,30,35,36,42,96,88,44,73,28,63,15,66,10,66,32,62,87,82,39,47,40,53,8,21,31,38,2,40,32,44,13,51,41,70,70,48,63,90,56,53,45,56,42,65,71,48,68,45,82,44,75,47,64,48,100,87,63,51,77,44,40,35,25,39,24,34,34,34,39,37,44,69,93,54,93,64,66,44,80,31,62,14,44,26,66,44,85,82,47,57,40,57,15,24,35,48,2,44,48,46,18,47,36,75,50,41,20,60,66,70,44,83

Nearest PDB structures (foldseek):
  5bka-assembly2_E  TM=4.507E-01  e=3.902E-01  Streptomyces coelicolor A3(2)
  5bka-assembly2_F  TM=4.468E-01  e=6.599E-01  Streptomyces coelicolor A3(2)
  8han-assembly1_K  TM=4.966E-01  e=9.932E-01  Homo sapiens
  3e99-assembly1_A  TM=4.480E-01  e=2.680E+00  Burkholderia mallei ATCC 23344
  8h2t-assembly1_H  TM=3.831E-01  e=2.528E+00  Variovorax paradoxus

Sequence (272 aa):
MLQPTFRPIISVIRVTPDRSCVEVNLDMEGMVASGFGNVIGDDTMRAAGVATCEAVDRLLPDGYELSLAWVELFKRTDDTGEGHAVINVAVELRTLGRAHPETLLGAALVHHDVEVAAVRATLDGLTRRLAPAILGMLQPTFRPIISVIRVTPDRSCVEVNLDMEGMVASGFGNVIGDDTMRAAGVATCEAVDRLLPDGYELSLAWVELFKRTDDTGEGHAVINVAVELRTLGRAHPETLLGAALVHHDVEVAAVRATLDGLTRRLAPAILG